Protein AF-A0A2S7Q0Q2-F1 (afdb_monomer)

pLDDT: mean 72.2, std 28.02, range [27.81, 98.62]

Structure (mmCIF, N/CA/C/O backbone):
data_AF-A0A2S7Q0Q2-F1
#
_entry.id   AF-A0A2S7Q0Q2-F1
#
loop_
_atom_site.group_PDB
_atom_site.id
_atom_site.type_symbol
_atom_site.label_atom_id
_atom_site.label_alt_id
_atom_site.label_comp_id
_atom_site.label_asym_id
_atom_site.label_entity_id
_atom_site.label_seq_id
_atom_site.pdbx_PDB_ins_code
_atom_site.Cartn_x
_atom_site.Cartn_y
_atom_site.Cartn_z
_atom_site.occupancy
_atom_site.B_iso_or_equiv
_atom_site.auth_seq_id
_atom_site.auth_comp_id
_atom_site.auth_asym_id
_atom_site.auth_atom_id
_atom_site.pdbx_PDB_model_num
ATOM 1 N N . MET A 1 1 ? -13.981 -25.705 76.007 1.00 39.03 1 MET A N 1
ATOM 2 C CA . MET A 1 1 ? -14.526 -24.338 75.833 1.00 39.03 1 MET A CA 1
ATOM 3 C C . MET A 1 1 ? -15.311 -24.301 74.529 1.00 39.03 1 MET A C 1
ATOM 5 O O . MET A 1 1 ? -14.750 -24.707 73.522 1.00 39.03 1 MET A O 1
ATOM 9 N N . LEU A 1 2 ? -16.581 -23.876 74.527 1.00 42.19 2 LEU A N 1
ATOM 10 C CA . LEU A 1 2 ? -17.343 -23.678 73.283 1.00 42.19 2 LEU A CA 1
ATOM 11 C C . LEU A 1 2 ? -17.260 -22.214 72.844 1.00 42.19 2 LEU A C 1
ATOM 13 O O . LEU A 1 2 ? -17.822 -21.351 73.514 1.00 42.19 2 LEU A O 1
ATOM 17 N N . ILE A 1 3 ? -16.660 -21.945 71.684 1.00 49.88 3 ILE A N 1
ATOM 18 C CA . ILE A 1 3 ? -16.834 -20.663 70.990 1.00 49.88 3 ILE A CA 1
ATOM 19 C C . ILE A 1 3 ? -18.001 -20.827 70.011 1.00 49.88 3 ILE A C 1
ATOM 21 O O . ILE A 1 3 ? -17.829 -21.188 68.849 1.00 49.88 3 ILE A O 1
ATOM 25 N N . LYS A 1 4 ? -19.222 -20.600 70.507 1.00 48.75 4 LYS A N 1
ATOM 26 C CA . LYS A 1 4 ? -20.417 -20.490 69.660 1.00 48.75 4 LYS A CA 1
ATOM 27 C C . LYS A 1 4 ? -20.365 -19.164 68.897 1.00 48.75 4 LYS A C 1
ATOM 29 O O . LYS A 1 4 ? -20.798 -18.139 69.419 1.00 48.75 4 LYS A O 1
ATOM 34 N N . ASN A 1 5 ? -19.894 -19.183 67.650 1.00 50.41 5 ASN A N 1
ATOM 35 C CA . ASN A 1 5 ? -20.046 -18.052 66.725 1.00 50.41 5 ASN A CA 1
ATOM 36 C C . ASN A 1 5 ? -21.485 -17.969 66.181 1.00 50.41 5 ASN A C 1
ATOM 38 O O . ASN A 1 5 ? -21.742 -18.087 64.986 1.00 50.41 5 ASN A O 1
ATOM 42 N N . THR A 1 6 ? -22.445 -17.735 67.076 1.00 60.66 6 THR A N 1
ATOM 43 C CA . THR A 1 6 ? -23.833 -17.435 66.713 1.00 60.66 6 THR A CA 1
ATOM 44 C C . THR A 1 6 ? -23.934 -15.961 66.317 1.00 60.66 6 THR A C 1
ATOM 46 O O . THR A 1 6 ? -24.174 -15.106 67.169 1.00 60.66 6 THR A O 1
ATOM 49 N N . ARG A 1 7 ? -23.718 -15.627 65.037 1.00 55.84 7 ARG A N 1
ATOM 50 C CA . ARG A 1 7 ? -23.899 -14.253 64.530 1.00 55.84 7 ARG A CA 1
ATOM 51 C C . ARG A 1 7 ? -24.646 -14.215 63.196 1.00 55.84 7 ARG A C 1
ATOM 53 O O . ARG A 1 7 ? -24.061 -14.386 62.139 1.00 55.84 7 ARG A O 1
ATOM 60 N N . ASN A 1 8 ? -25.933 -13.884 63.298 1.00 56.09 8 ASN A N 1
ATOM 61 C CA . ASN A 1 8 ? -26.739 -13.187 62.293 1.00 56.09 8 ASN A CA 1
ATOM 62 C C . ASN A 1 8 ? -26.736 -13.751 60.862 1.00 56.09 8 ASN A C 1
ATOM 64 O O . ASN A 1 8 ? -26.211 -13.126 59.942 1.00 56.09 8 ASN A O 1
ATOM 68 N N . ASN A 1 9 ? -27.499 -14.828 60.653 1.00 59.06 9 ASN A N 1
ATOM 69 C CA . ASN A 1 9 ? -28.080 -15.129 59.342 1.00 59.06 9 ASN A CA 1
ATOM 70 C C . ASN A 1 9 ? -29.167 -14.081 59.008 1.00 59.06 9 ASN A C 1
ATOM 72 O O . ASN A 1 9 ? -30.363 -14.332 59.153 1.00 59.06 9 ASN A O 1
ATOM 76 N N . LYS A 1 10 ? -28.749 -12.859 58.649 1.00 63.03 10 LYS A N 1
ATOM 77 C CA . LYS A 1 10 ? -29.650 -11.859 58.068 1.00 63.03 10 LYS A CA 1
ATOM 78 C C . LYS A 1 10 ? -29.992 -12.331 56.662 1.00 63.03 10 LYS A C 1
ATOM 80 O O . LYS A 1 10 ? -29.113 -12.376 55.807 1.00 63.03 10 LYS A O 1
ATOM 85 N N . GLN A 1 11 ? -31.260 -12.650 56.433 1.00 65.19 11 GLN A N 1
ATOM 86 C CA . GLN A 1 11 ? -31.772 -13.033 55.123 1.00 65.19 11 GLN A CA 1
ATOM 87 C C . GLN A 1 11 ? -31.701 -11.818 54.182 1.00 65.19 11 GLN A C 1
ATOM 89 O O . GLN A 1 11 ? -32.609 -10.988 54.143 1.00 65.19 11 GLN A O 1
ATOM 94 N N . VAL A 1 12 ? -30.577 -11.671 53.475 1.00 69.94 12 VAL A N 1
ATOM 95 C CA . VAL A 1 12 ? -30.391 -10.623 52.469 1.00 69.94 12 VAL A CA 1
ATOM 96 C C . VAL A 1 12 ? -31.358 -10.915 51.328 1.00 69.94 12 VAL A C 1
ATOM 98 O O . VAL A 1 12 ? -31.182 -11.886 50.596 1.00 69.94 12 VAL A O 1
ATOM 101 N N . LYS A 1 13 ? -32.394 -10.083 51.182 1.00 76.56 13 LYS A N 1
ATOM 102 C CA . LYS A 1 13 ? -33.206 -10.068 49.964 1.00 76.56 13 LYS A CA 1
ATOM 103 C C . LYS A 1 13 ? -32.343 -9.527 48.831 1.00 76.56 13 LYS A C 1
ATOM 105 O O . LYS A 1 13 ? -32.164 -8.318 48.715 1.00 76.56 13 LYS A O 1
ATOM 110 N N . ILE A 1 14 ? -31.806 -10.437 48.029 1.00 76.62 14 ILE A N 1
ATOM 111 C CA . ILE A 1 14 ? -31.278 -10.118 46.708 1.00 76.62 14 ILE A CA 1
ATOM 112 C C . ILE A 1 14 ? -32.500 -9.788 45.846 1.00 76.62 14 ILE A C 1
ATOM 114 O O . ILE A 1 14 ? -33.411 -10.606 45.727 1.00 76.62 14 ILE A O 1
ATOM 118 N N . MET A 1 15 ? -32.547 -8.560 45.340 1.00 84.06 15 MET A N 1
ATOM 119 C CA . MET A 1 15 ? -33.549 -8.086 44.391 1.00 84.06 15 MET A CA 1
ATOM 120 C C . MET A 1 15 ? -32.812 -7.793 43.090 1.00 84.06 15 MET A C 1
ATOM 122 O O . MET A 1 15 ? -31.791 -7.103 43.126 1.00 84.06 15 MET A O 1
ATOM 126 N N . ASP A 1 16 ? -33.315 -8.305 41.973 1.00 87.94 16 ASP A N 1
ATOM 127 C CA . ASP A 1 16 ? -32.765 -7.973 40.661 1.00 87.94 16 ASP A CA 1
ATOM 128 C C . ASP A 1 16 ? -33.078 -6.502 40.325 1.00 87.94 16 ASP A C 1
ATOM 130 O O . ASP A 1 16 ? -34.173 -6.030 40.652 1.00 87.94 16 ASP A O 1
ATOM 134 N N . PRO A 1 17 ? -32.144 -5.755 39.710 1.00 91.06 17 PRO A N 1
ATOM 135 C CA . PRO A 1 17 ? -32.390 -4.377 39.304 1.00 91.06 17 PRO A CA 1
ATOM 136 C C . PRO A 1 17 ? -33.347 -4.299 38.105 1.00 91.06 17 PRO A C 1
ATOM 138 O O . PRO A 1 17 ? -33.352 -5.169 37.231 1.00 91.06 17 PRO A O 1
ATOM 141 N N . ASP A 1 18 ? -34.119 -3.215 38.036 1.00 93.50 18 ASP A N 1
ATOM 142 C CA . ASP A 1 18 ? -34.817 -2.818 36.812 1.00 93.50 18 ASP A CA 1
ATOM 143 C C . ASP A 1 18 ? -33.805 -2.301 35.774 1.00 93.50 18 ASP A C 1
ATOM 145 O O . ASP A 1 18 ? -32.739 -1.791 36.129 1.00 93.50 18 ASP A O 1
ATOM 149 N N . CYS A 1 19 ? -34.147 -2.384 34.488 1.00 93.81 19 CYS A N 1
ATOM 150 C CA . CYS A 1 19 ? -33.248 -1.986 33.411 1.00 93.81 19 CYS A CA 1
ATOM 151 C C . CYS A 1 19 ? -32.857 -0.499 33.495 1.00 93.81 19 CYS A C 1
ATOM 153 O O . CYS A 1 19 ? -33.712 0.389 33.483 1.00 93.81 19 CYS A O 1
ATOM 155 N N . ALA A 1 20 ? -31.556 -0.214 33.462 1.00 93.69 20 ALA A N 1
ATOM 156 C CA . ALA A 1 20 ? -30.976 1.123 33.581 1.00 93.69 20 ALA A CA 1
ATOM 157 C C . ALA A 1 20 ? -31.331 2.086 32.427 1.00 93.69 20 ALA A C 1
ATOM 159 O O . ALA A 1 20 ? -31.064 3.282 32.530 1.00 93.69 20 ALA A O 1
ATOM 160 N N . ILE A 1 21 ? -31.914 1.585 31.329 1.00 94.00 21 ILE A N 1
ATOM 161 C CA . ILE A 1 21 ? -32.263 2.377 30.135 1.00 94.00 21 ILE A CA 1
ATOM 162 C C . ILE A 1 21 ? -33.778 2.573 29.984 1.00 94.00 21 ILE A C 1
ATOM 164 O O . ILE A 1 21 ? -34.212 3.662 29.616 1.00 94.00 21 ILE A O 1
ATOM 168 N N . CYS A 1 22 ? -34.590 1.543 30.245 1.00 95.56 22 CYS A N 1
ATOM 169 C CA . CYS A 1 22 ? -36.046 1.586 30.032 1.00 95.56 22 CYS A CA 1
ATOM 170 C C . CYS A 1 22 ? -36.885 1.333 31.297 1.00 95.56 22 CYS A C 1
ATOM 172 O O . CYS A 1 22 ? -38.114 1.347 31.219 1.00 95.56 22 CYS A O 1
ATOM 174 N N . SER A 1 23 ? -36.236 1.088 32.442 1.00 93.94 23 SER A N 1
ATOM 175 C CA . SER A 1 23 ? -36.852 0.860 33.759 1.00 93.94 23 SER A CA 1
ATOM 176 C C . SER A 1 23 ? -37.892 -0.268 33.803 1.00 93.94 23 SER A C 1
ATOM 178 O O . SER A 1 23 ? -38.757 -0.290 34.673 1.00 93.94 23 SER A O 1
ATOM 180 N N . GLN A 1 24 ? -37.809 -1.217 32.867 1.00 93.12 24 GLN A N 1
ATOM 181 C CA . GLN A 1 24 ? -38.573 -2.462 32.913 1.00 93.12 24 GLN A CA 1
ATOM 182 C C . GLN A 1 24 ? -37.924 -3.439 33.904 1.00 93.12 24 GLN A C 1
ATOM 184 O O . GLN A 1 24 ? -36.693 -3.495 33.964 1.00 93.12 24 GLN A O 1
ATOM 189 N N . PRO A 1 25 ? -38.707 -4.241 34.645 1.00 92.44 25 PRO A N 1
ATOM 190 C CA . PRO A 1 25 ? -38.160 -5.197 35.601 1.00 92.44 25 PRO A CA 1
ATOM 191 C C . PRO A 1 25 ? -37.361 -6.301 34.909 1.00 92.44 25 PRO A C 1
ATOM 193 O O . PRO A 1 25 ? -37.652 -6.665 33.769 1.00 92.44 25 PRO A O 1
ATOM 196 N N . ALA A 1 26 ? -36.405 -6.908 35.619 1.00 87.69 26 ALA A N 1
ATOM 197 C CA . ALA A 1 26 ? -35.568 -7.998 35.097 1.00 87.69 26 ALA A CA 1
ATOM 198 C C . ALA A 1 26 ? -36.377 -9.164 34.478 1.00 87.69 26 ALA A C 1
ATOM 200 O O . ALA A 1 26 ? -35.940 -9.809 33.522 1.00 87.69 26 ALA A O 1
ATOM 201 N N . THR A 1 27 ? -37.600 -9.401 34.964 1.00 88.19 27 THR A N 1
ATOM 202 C CA . THR A 1 27 ? -38.542 -10.395 34.420 1.00 88.19 27 THR A CA 1
ATOM 203 C C . THR A 1 27 ? -38.992 -10.113 32.983 1.00 88.19 27 THR A C 1
ATOM 205 O O . THR A 1 27 ? -39.357 -11.055 32.281 1.00 88.19 27 THR A O 1
ATOM 208 N N . ALA A 1 28 ? -38.938 -8.858 32.525 1.00 89.50 28 ALA A N 1
ATOM 209 C CA . ALA A 1 28 ? -39.293 -8.449 31.166 1.00 89.50 28 ALA A CA 1
ATOM 210 C C . ALA A 1 28 ? -38.218 -8.795 30.118 1.00 89.50 28 ALA A C 1
ATOM 212 O O . ALA A 1 28 ? -38.522 -8.791 28.928 1.00 89.50 28 ALA A O 1
ATOM 213 N N . LYS A 1 29 ? -36.981 -9.112 30.544 1.00 87.44 29 LYS A N 1
ATOM 214 C CA . LYS A 1 29 ? -35.871 -9.579 29.686 1.00 87.44 29 LYS A CA 1
ATOM 215 C C . LYS A 1 29 ? -35.610 -8.710 28.441 1.00 87.44 29 LYS A C 1
ATOM 217 O O . LYS A 1 29 ? -35.365 -9.227 27.354 1.00 87.44 29 LYS A O 1
ATOM 222 N N . CYS A 1 30 ? -35.669 -7.388 28.587 1.00 93.62 30 CYS A N 1
ATOM 223 C CA . CYS A 1 30 ? -35.368 -6.459 27.499 1.00 93.62 30 CYS A CA 1
ATOM 224 C C . CYS A 1 30 ? -33.864 -6.406 27.171 1.00 93.62 30 CYS A C 1
ATOM 226 O O . CYS A 1 30 ? -33.017 -6.489 28.057 1.00 93.62 30 CYS A O 1
ATOM 228 N N . GLU A 1 31 ? -33.524 -6.163 25.906 1.00 94.38 31 GLU A N 1
ATOM 229 C CA . GLU A 1 31 ? -32.135 -6.179 25.413 1.00 94.38 31 GLU A CA 1
ATOM 230 C C . GLU A 1 31 ? -31.415 -4.817 25.489 1.00 94.38 31 GLU A C 1
ATOM 232 O O . GLU A 1 31 ? -30.313 -4.661 24.962 1.00 94.38 31 GLU A O 1
ATOM 237 N N . CYS A 1 32 ? -32.030 -3.795 26.096 1.00 95.56 32 CYS A N 1
ATOM 238 C CA . CYS A 1 32 ? -31.557 -2.409 26.013 1.00 95.56 32 CYS A CA 1
ATOM 239 C C . CYS A 1 32 ? -30.101 -2.238 26.482 1.00 95.56 32 CYS A C 1
ATOM 241 O O . CYS A 1 32 ? -29.316 -1.588 25.795 1.00 95.56 32 CYS A O 1
ATOM 243 N N . GLU A 1 33 ? -29.722 -2.843 27.610 1.00 94.69 33 GLU A N 1
ATOM 244 C CA . GLU A 1 33 ? -28.362 -2.752 28.165 1.00 94.69 33 GLU A CA 1
ATOM 245 C C . GLU A 1 33 ? -27.320 -3.483 27.317 1.00 94.69 33 GLU A C 1
ATOM 247 O O . GLU A 1 33 ? -26.251 -2.933 27.058 1.00 94.69 33 GLU A O 1
ATOM 252 N N . ALA A 1 34 ? -27.641 -4.682 26.821 1.00 92.94 34 ALA A N 1
ATOM 253 C CA . ALA A 1 34 ? -26.754 -5.451 25.949 1.00 92.94 34 ALA A CA 1
ATOM 254 C C . ALA A 1 34 ? -26.502 -4.723 24.616 1.00 92.94 34 ALA A C 1
ATOM 256 O O . ALA A 1 34 ? -25.367 -4.646 24.137 1.00 92.94 34 ALA A O 1
ATOM 257 N N . ASN A 1 35 ? -27.544 -4.107 24.052 1.00 96.50 35 ASN A N 1
ATOM 258 C CA . ASN A 1 35 ? -27.432 -3.276 22.857 1.00 96.50 35 ASN A CA 1
ATOM 259 C C . ASN A 1 35 ? -26.647 -1.981 23.138 1.00 96.50 35 ASN A C 1
ATOM 261 O O . ASN A 1 35 ? -25.779 -1.604 22.349 1.00 96.50 35 ASN A O 1
ATOM 265 N N . GLY A 1 36 ? -26.873 -1.340 24.291 1.00 95.81 36 GLY A N 1
ATOM 266 C CA . GLY A 1 36 ? -26.107 -0.175 24.744 1.00 95.81 36 GLY A CA 1
ATOM 267 C C . GLY A 1 36 ? -24.611 -0.467 24.901 1.00 95.81 36 GLY A C 1
ATOM 268 O O . GLY A 1 36 ? -23.783 0.281 24.379 1.00 95.81 36 GLY A O 1
ATOM 269 N N . LEU A 1 37 ? -24.259 -1.591 25.535 1.00 95.19 37 LEU A N 1
ATOM 270 C CA . LEU A 1 37 ? -22.879 -2.067 25.656 1.00 95.19 37 LEU A CA 1
ATOM 271 C C . LEU A 1 37 ? -22.258 -2.343 24.279 1.00 95.19 37 LEU A C 1
ATOM 273 O O . LEU A 1 37 ? -21.153 -1.881 24.004 1.00 95.19 37 LEU A O 1
ATOM 277 N N . THR A 1 38 ? -22.984 -3.022 23.388 1.00 96.62 38 THR A N 1
ATOM 278 C CA . THR A 1 38 ? -22.530 -3.312 22.015 1.00 96.62 38 THR A CA 1
ATOM 279 C C . THR A 1 38 ? -22.183 -2.033 21.241 1.00 96.62 38 THR A C 1
ATOM 281 O O . THR A 1 38 ? -21.152 -1.963 20.569 1.00 96.62 38 THR A O 1
ATOM 284 N N . VAL A 1 39 ? -23.009 -0.988 21.362 1.00 97.19 39 VAL A N 1
ATOM 285 C CA . VAL A 1 39 ? -22.740 0.327 20.755 1.00 97.19 39 VAL A CA 1
ATOM 286 C C . VAL A 1 39 ? -21.541 1.013 21.420 1.00 97.19 39 VAL A C 1
ATOM 288 O O . VAL A 1 39 ? -20.692 1.563 20.717 1.00 97.19 39 VAL A O 1
ATOM 291 N N . ALA A 1 40 ? -21.430 0.958 22.750 1.00 96.38 40 ALA A N 1
ATOM 292 C CA . ALA A 1 40 ? -20.317 1.552 23.489 1.00 96.38 40 ALA A CA 1
ATOM 293 C C . ALA A 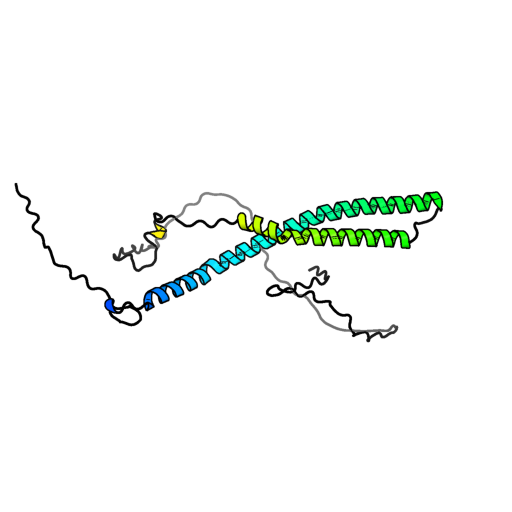1 40 ? -18.960 0.916 23.128 1.00 96.38 40 ALA A C 1
ATOM 295 O O . ALA A 1 40 ? -17.986 1.646 22.934 1.00 96.38 40 ALA A O 1
ATOM 296 N N . VAL A 1 41 ? -18.909 -0.413 22.962 1.00 96.62 41 VAL A N 1
ATOM 297 C CA . VAL A 1 41 ? -17.716 -1.148 22.501 1.00 96.62 41 VAL A CA 1
ATOM 298 C C . VAL A 1 41 ? -17.290 -0.667 21.114 1.00 96.62 41 VAL A C 1
ATOM 300 O O . VAL A 1 41 ? -16.155 -0.226 20.960 1.00 96.62 41 VAL A O 1
ATOM 303 N N . ARG A 1 42 ? -18.206 -0.628 20.134 1.00 96.62 42 ARG A N 1
ATOM 304 C CA . ARG A 1 42 ? -17.908 -0.126 18.775 1.00 96.62 42 ARG A CA 1
ATOM 305 C C . ARG A 1 42 ? -17.403 1.322 18.776 1.00 96.62 42 ARG A C 1
ATOM 307 O O . ARG A 1 42 ? -16.497 1.669 18.024 1.00 96.62 42 ARG A O 1
ATOM 314 N N . GLN A 1 43 ? -17.953 2.184 19.634 1.00 96.75 43 GLN A N 1
ATOM 315 C CA . GLN A 1 43 ? -17.471 3.565 19.780 1.00 96.75 43 GLN A CA 1
ATOM 316 C C . GLN A 1 43 ? -16.084 3.650 20.438 1.00 96.75 43 GLN A C 1
ATOM 318 O O . GLN A 1 43 ? -15.307 4.552 20.118 1.00 96.75 43 GLN A O 1
ATOM 323 N N . ALA A 1 44 ? -15.766 2.763 21.384 1.00 95.50 44 ALA A N 1
ATOM 324 C CA . ALA A 1 44 ? -14.440 2.682 21.992 1.00 95.50 44 ALA A CA 1
ATOM 325 C C . ALA A 1 44 ? -13.399 2.173 20.982 1.00 95.50 44 ALA A C 1
ATOM 327 O O . ALA A 1 44 ? -12.382 2.837 20.785 1.00 95.50 44 ALA A O 1
ATOM 328 N N . GLU A 1 45 ? -13.709 1.083 20.278 1.00 95.25 45 GLU A N 1
ATOM 329 C CA . GLU A 1 45 ? -12.913 0.526 19.180 1.00 95.25 45 GLU A CA 1
ATOM 330 C C . GLU A 1 45 ? -12.607 1.596 18.125 1.00 95.25 45 GLU A C 1
ATOM 332 O O . GLU A 1 45 ? -11.441 1.895 17.875 1.00 95.25 45 GLU A O 1
ATOM 337 N N . GLN A 1 46 ? -13.631 2.273 17.589 1.00 95.38 46 GLN A N 1
ATOM 338 C CA . GLN A 1 46 ? -13.448 3.314 16.575 1.00 95.38 46 GLN A CA 1
ATOM 339 C C . GLN A 1 46 ? -12.526 4.451 17.050 1.00 95.38 46 GLN A C 1
ATOM 341 O O . GLN A 1 46 ? -11.744 4.973 16.256 1.00 95.38 46 GLN A O 1
ATOM 346 N N . ARG A 1 47 ? -12.588 4.847 18.330 1.00 93.56 47 ARG A N 1
ATOM 347 C CA . ARG A 1 47 ? -11.731 5.917 18.876 1.00 93.56 47 ARG A CA 1
ATOM 348 C C . ARG A 1 47 ? -10.288 5.478 19.114 1.00 93.56 47 ARG A C 1
ATOM 350 O O . ARG A 1 47 ? -9.399 6.310 18.974 1.00 93.56 47 ARG A O 1
ATOM 357 N N . MET A 1 48 ? -10.058 4.222 19.496 1.00 92.62 48 MET A N 1
ATOM 358 C CA . MET A 1 48 ? -8.736 3.746 19.923 1.00 92.62 48 MET A CA 1
ATOM 359 C C . MET A 1 48 ? -7.984 3.006 18.811 1.00 92.62 48 MET A C 1
ATOM 361 O O . MET A 1 48 ? -6.800 3.255 18.604 1.00 92.62 48 MET A O 1
ATOM 365 N N . MET A 1 49 ? -8.670 2.162 18.040 1.00 94.25 49 MET A N 1
ATOM 366 C CA . MET A 1 49 ? -8.054 1.311 17.017 1.00 94.25 49 MET A CA 1
ATOM 367 C C . MET A 1 49 ? -7.850 2.013 15.670 1.00 94.25 49 MET A 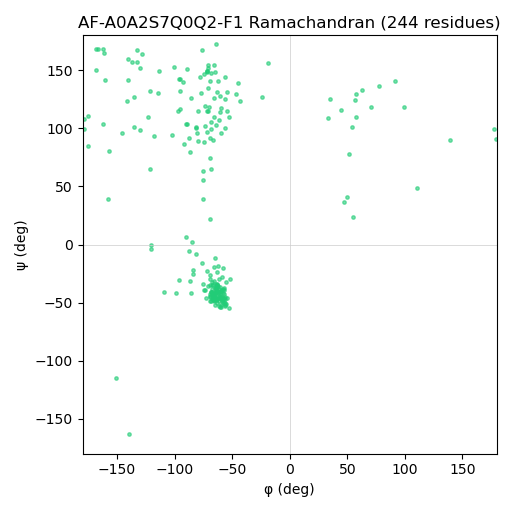C 1
ATOM 369 O O . MET A 1 49 ? -6.942 1.648 14.928 1.00 94.25 49 MET A O 1
ATOM 373 N N . THR A 1 50 ? -8.641 3.041 15.331 1.00 94.50 50 THR A N 1
ATOM 374 C CA . THR A 1 50 ? -8.538 3.709 14.013 1.00 94.50 50 THR A CA 1
ATOM 375 C C . THR A 1 50 ? -7.157 4.314 13.758 1.00 94.50 50 THR A C 1
ATOM 377 O O . THR A 1 50 ? -6.647 4.189 12.647 1.00 94.50 50 THR A O 1
ATOM 380 N N . GLY A 1 51 ? -6.545 4.947 14.768 1.00 94.38 51 GLY A N 1
ATOM 381 C CA . GLY A 1 51 ? -5.185 5.488 14.656 1.00 94.38 51 GLY A CA 1
ATOM 382 C C . GLY A 1 51 ? -4.176 4.381 14.358 1.00 94.38 51 GLY A C 1
ATOM 383 O O . GLY A 1 51 ? -3.531 4.402 13.314 1.00 94.38 51 GLY A O 1
ATOM 384 N N . LEU A 1 52 ? -4.174 3.344 15.199 1.00 94.56 52 LEU A N 1
ATOM 385 C CA . LEU A 1 52 ? -3.311 2.172 15.066 1.00 94.56 52 LEU A CA 1
ATOM 386 C C . LEU A 1 52 ? -3.434 1.499 13.687 1.00 94.56 52 LEU A C 1
ATOM 388 O O . LEU A 1 52 ? -2.426 1.222 13.042 1.00 94.56 52 LEU A O 1
ATOM 392 N N . TYR A 1 53 ? -4.653 1.291 13.177 1.00 95.75 53 TYR A N 1
ATOM 393 C CA . TYR A 1 53 ? -4.854 0.727 11.838 1.00 95.75 53 TYR A CA 1
ATOM 394 C C . TYR A 1 53 ? -4.353 1.638 10.710 1.00 95.75 53 TYR A C 1
ATOM 396 O O . TYR A 1 53 ? -3.936 1.137 9.666 1.00 95.75 53 TYR A O 1
ATOM 404 N N . ASN A 1 54 ? -4.389 2.961 10.878 1.00 96.81 54 ASN A N 1
ATOM 405 C CA . ASN A 1 54 ? -3.844 3.892 9.890 1.00 96.81 54 ASN A CA 1
ATOM 406 C C . ASN A 1 54 ? -2.311 3.896 9.903 1.00 96.81 54 ASN A C 1
ATOM 408 O O . ASN A 1 54 ? -1.706 3.898 8.829 1.00 96.81 54 ASN A O 1
ATOM 412 N N . ASP A 1 55 ? -1.697 3.818 11.082 1.00 96.88 55 ASP A N 1
ATOM 413 C CA . ASP A 1 55 ? -0.246 3.703 11.235 1.00 96.88 55 ASP A CA 1
ATOM 414 C C . ASP A 1 55 ? 0.256 2.387 10.620 1.00 96.88 55 ASP A C 1
ATOM 416 O O . ASP A 1 55 ? 1.158 2.406 9.781 1.00 96.88 55 ASP A O 1
ATOM 420 N N . ILE A 1 56 ? -0.412 1.263 10.918 1.00 97.69 56 ILE A N 1
ATOM 421 C CA . ILE A 1 56 ? -0.137 -0.050 10.312 1.00 97.69 56 ILE A CA 1
ATOM 422 C C . ILE A 1 56 ? -0.244 0.014 8.780 1.00 97.69 56 ILE A C 1
ATOM 424 O O . ILE A 1 56 ? 0.694 -0.375 8.085 1.00 97.69 56 ILE A O 1
ATOM 428 N N . ARG A 1 57 ? -1.350 0.533 8.222 1.00 98.06 57 ARG A N 1
ATOM 429 C CA . ARG A 1 57 ? -1.519 0.654 6.756 1.00 98.06 57 ARG A CA 1
ATOM 430 C C . ARG A 1 57 ? -0.434 1.518 6.119 1.00 98.06 57 ARG A C 1
ATOM 432 O O . ARG A 1 57 ? 0.037 1.193 5.032 1.00 98.06 57 ARG A O 1
ATOM 439 N N . THR A 1 58 ? -0.053 2.613 6.773 1.00 98.38 58 THR A N 1
ATOM 440 C CA . THR A 1 58 ? 0.982 3.533 6.281 1.00 98.38 58 THR A CA 1
ATOM 441 C C . THR A 1 58 ? 2.350 2.856 6.283 1.00 98.38 58 THR A C 1
ATOM 443 O O . THR A 1 58 ? 3.059 2.908 5.277 1.00 98.38 58 THR A O 1
ATOM 446 N N . TRP A 1 59 ? 2.683 2.154 7.369 1.00 98.44 59 TRP A N 1
ATOM 447 C CA . TRP A 1 59 ? 3.915 1.382 7.506 1.00 98.44 59 TRP A CA 1
ATOM 448 C C . TRP A 1 59 ? 4.005 0.264 6.458 1.00 98.44 59 TRP A C 1
ATOM 450 O O . TRP A 1 59 ? 4.974 0.230 5.698 1.00 98.44 59 TRP A O 1
ATOM 460 N N . VAL A 1 60 ? 2.974 -0.586 6.344 1.00 98.62 60 VAL A N 1
ATOM 461 C CA . VAL A 1 60 ? 2.925 -1.688 5.364 1.00 98.62 60 VAL A CA 1
ATOM 462 C C . VAL A 1 60 ? 3.041 -1.157 3.934 1.00 98.62 60 VAL A C 1
ATOM 464 O O . VAL A 1 60 ? 3.831 -1.678 3.148 1.00 98.62 60 VAL A O 1
ATOM 467 N N . ARG A 1 61 ? 2.305 -0.088 3.593 1.00 98.38 61 ARG A N 1
ATOM 468 C CA . ARG A 1 61 ? 2.355 0.527 2.258 1.00 98.38 61 ARG A CA 1
ATOM 469 C C . ARG A 1 61 ? 3.759 1.013 1.900 1.00 98.38 61 ARG A C 1
ATOM 471 O O . ARG A 1 61 ? 4.190 0.773 0.776 1.00 98.38 61 ARG A O 1
ATOM 478 N N . GLY A 1 62 ? 4.448 1.689 2.823 1.00 98.50 62 GLY A N 1
ATOM 479 C CA . GLY A 1 62 ? 5.813 2.174 2.601 1.00 98.50 62 GLY A CA 1
ATOM 480 C C . GLY A 1 62 ? 6.778 1.026 2.299 1.00 98.50 62 GLY A C 1
ATOM 481 O O . GLY A 1 62 ? 7.392 0.997 1.237 1.00 98.50 62 GLY A O 1
ATOM 482 N N . HIS A 1 63 ? 6.814 0.017 3.172 1.00 98.62 63 HIS A N 1
ATOM 483 C CA . HIS A 1 63 ? 7.726 -1.122 3.024 1.00 98.62 63 HIS A CA 1
ATOM 484 C C . HIS A 1 63 ? 7.427 -1.966 1.773 1.00 98.62 63 HIS A C 1
ATOM 486 O O . HIS A 1 63 ? 8.353 -2.398 1.085 1.00 98.62 63 HIS A O 1
ATOM 492 N N . ALA A 1 64 ? 6.149 -2.152 1.424 1.00 98.56 64 ALA A N 1
ATOM 493 C CA . ALA A 1 64 ? 5.756 -2.820 0.185 1.00 98.56 64 ALA A CA 1
ATOM 494 C C . ALA A 1 64 ? 6.195 -2.034 -1.063 1.00 98.56 64 ALA A C 1
ATOM 496 O O . ALA A 1 64 ? 6.697 -2.627 -2.019 1.00 98.56 64 ALA A O 1
ATOM 497 N N . GLN A 1 65 ? 6.050 -0.704 -1.054 1.00 98.25 65 GLN A N 1
ATOM 498 C CA . GLN A 1 65 ? 6.498 0.159 -2.146 1.00 98.25 65 GLN A CA 1
ATOM 499 C C . GLN A 1 65 ? 8.026 0.106 -2.311 1.00 98.25 65 GLN A C 1
ATOM 501 O O . GLN A 1 65 ? 8.506 -0.115 -3.423 1.00 98.25 65 GLN A O 1
ATOM 506 N N . ASP A 1 66 ? 8.788 0.233 -1.223 1.00 98.44 66 ASP A N 1
ATOM 507 C CA . ASP A 1 66 ? 10.255 0.192 -1.253 1.00 98.44 66 ASP A CA 1
ATOM 508 C C . ASP A 1 66 ? 10.786 -1.178 -1.713 1.00 98.44 66 ASP A C 1
ATOM 510 O O . ASP A 1 66 ? 11.732 -1.258 -2.505 1.00 98.44 66 ASP A O 1
ATOM 514 N N . TYR A 1 67 ? 10.139 -2.272 -1.295 1.00 98.50 67 TYR A N 1
ATOM 515 C CA . TYR A 1 67 ? 10.462 -3.621 -1.765 1.00 98.50 67 TYR A CA 1
ATOM 516 C C . TYR A 1 67 ? 10.229 -3.787 -3.278 1.00 98.50 67 TYR A C 1
ATOM 518 O O . TYR A 1 67 ? 11.097 -4.292 -3.991 1.00 98.50 67 TYR A O 1
ATOM 526 N N . ILE A 1 68 ? 9.085 -3.331 -3.799 1.00 98.25 68 ILE A N 1
ATOM 527 C CA . ILE A 1 68 ? 8.776 -3.434 -5.233 1.00 98.25 68 ILE A CA 1
ATOM 528 C C . ILE A 1 68 ? 9.692 -2.535 -6.076 1.00 98.25 68 ILE A C 1
ATOM 530 O O . ILE A 1 68 ? 10.190 -2.978 -7.113 1.00 98.25 68 ILE A O 1
ATOM 534 N N . LEU A 1 69 ? 9.980 -1.310 -5.625 1.00 98.12 69 LEU A N 1
ATOM 535 C CA . LEU A 1 69 ? 10.887 -0.394 -6.325 1.00 9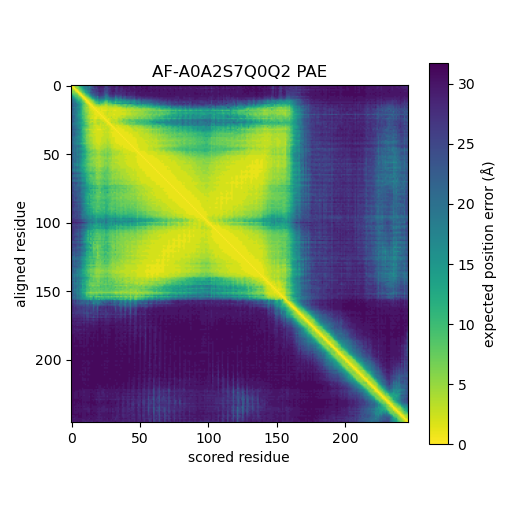8.12 69 LEU A CA 1
ATOM 536 C C . LEU A 1 69 ? 12.335 -0.899 -6.332 1.00 98.12 69 LEU A C 1
ATOM 538 O O . LEU A 1 69 ? 12.989 -0.854 -7.376 1.00 98.12 69 LEU A O 1
ATOM 542 N N . SER A 1 70 ? 12.834 -1.428 -5.211 1.00 98.25 70 SER A N 1
ATOM 543 C CA . SER A 1 70 ? 14.177 -2.020 -5.156 1.00 98.25 70 SER A CA 1
ATOM 544 C C . SER A 1 70 ? 14.283 -3.263 -6.048 1.00 98.25 70 SER A C 1
ATOM 546 O O . SER A 1 70 ? 15.223 -3.356 -6.839 1.00 98.25 70 SER A O 1
ATOM 548 N N . TYR A 1 71 ? 13.286 -4.154 -6.036 1.00 97.88 71 TYR A N 1
ATOM 549 C CA . TYR A 1 71 ? 13.227 -5.313 -6.937 1.00 97.88 71 TYR A CA 1
ATOM 550 C C . TYR A 1 71 ? 13.237 -4.905 -8.422 1.00 97.88 71 TYR A C 1
ATOM 552 O O . TYR A 1 71 ? 14.052 -5.401 -9.204 1.00 97.88 71 TYR A O 1
ATOM 560 N N . PHE A 1 72 ? 12.399 -3.938 -8.806 1.00 98.50 72 PHE A N 1
ATOM 561 C CA . PHE A 1 72 ? 12.347 -3.401 -10.169 1.00 98.50 72 PHE A CA 1
ATOM 562 C C . PHE A 1 72 ? 13.653 -2.699 -10.590 1.00 98.50 72 PHE A C 1
ATOM 564 O O . PHE A 1 72 ? 14.067 -2.788 -11.752 1.00 98.50 72 PHE A O 1
ATOM 571 N N . SER A 1 73 ? 14.356 -2.045 -9.658 1.00 98.19 73 SER A N 1
ATOM 572 C CA . SER A 1 73 ? 15.646 -1.404 -9.950 1.00 98.19 73 SER A CA 1
ATOM 573 C C . SER A 1 73 ? 16.719 -2.411 -10.393 1.00 98.19 73 SER A C 1
ATOM 575 O O . SER A 1 73 ? 17.489 -2.120 -11.309 1.00 98.19 73 SER A O 1
ATOM 577 N N . VAL A 1 74 ? 16.719 -3.630 -9.837 1.00 97.94 74 VAL A N 1
ATOM 578 C CA . VAL A 1 74 ? 17.635 -4.713 -10.239 1.00 97.94 74 VAL A CA 1
ATOM 579 C C . VAL A 1 74 ? 17.324 -5.197 -11.658 1.00 97.94 74 VAL A C 1
ATOM 581 O O . VAL A 1 74 ? 18.231 -5.299 -12.486 1.00 97.94 74 VAL A O 1
ATOM 584 N N . LEU A 1 75 ? 16.045 -5.437 -11.970 1.00 97.75 75 LEU A N 1
ATOM 585 C CA . LEU A 1 75 ? 15.608 -5.884 -13.301 1.00 97.75 75 LEU A CA 1
ATOM 586 C C . LEU A 1 75 ? 15.952 -4.857 -14.391 1.00 97.75 75 LEU A C 1
ATOM 588 O O . LEU A 1 75 ? 16.571 -5.189 -15.405 1.00 97.75 75 LEU A O 1
ATOM 592 N N . THR A 1 76 ? 15.623 -3.586 -14.147 1.00 97.75 76 THR A N 1
ATOM 593 C CA . THR A 1 76 ? 15.888 -2.503 -15.105 1.00 97.75 76 THR A CA 1
ATOM 594 C C . THR A 1 76 ? 17.369 -2.182 -15.262 1.00 97.75 76 THR A C 1
ATOM 596 O O . THR A 1 76 ? 17.775 -1.788 -16.355 1.00 97.75 76 THR A O 1
ATOM 599 N N . THR A 1 77 ? 18.190 -2.372 -14.225 1.00 98.19 77 THR A N 1
ATOM 600 C CA . THR A 1 77 ? 19.653 -2.250 -14.337 1.00 98.19 77 THR A CA 1
ATOM 601 C C . THR A 1 77 ? 20.197 -3.301 -15.302 1.00 98.19 77 THR A C 1
ATOM 603 O O . THR A 1 77 ? 20.836 -2.933 -16.287 1.00 98.19 77 THR A O 1
ATOM 606 N N . ARG A 1 78 ? 19.825 -4.579 -15.124 1.00 97.81 78 ARG A N 1
ATOM 607 C CA . ARG A 1 78 ? 20.238 -5.664 -16.031 1.00 97.81 78 ARG A CA 1
ATOM 608 C C . ARG A 1 78 ? 19.826 -5.394 -17.484 1.00 97.81 78 ARG A C 1
ATOM 610 O O . ARG A 1 78 ? 20.652 -5.509 -18.384 1.00 97.81 78 ARG A O 1
ATOM 617 N N . ARG A 1 79 ? 18.579 -4.964 -17.734 1.00 97.69 79 ARG A N 1
ATOM 618 C CA . ARG A 1 79 ? 18.134 -4.637 -19.106 1.00 97.69 79 ARG A CA 1
ATOM 619 C C . ARG A 1 79 ? 18.895 -3.465 -19.730 1.00 97.69 79 ARG A C 1
ATOM 621 O O . ARG A 1 79 ? 19.133 -3.474 -20.935 1.00 97.69 79 ARG A O 1
ATOM 628 N N . LYS A 1 80 ? 19.283 -2.457 -18.941 1.00 98.12 80 LYS A N 1
ATOM 629 C CA . LYS A 1 80 ? 20.099 -1.329 -19.427 1.00 98.12 80 LYS A CA 1
ATOM 630 C C . LYS A 1 80 ? 21.509 -1.778 -19.812 1.00 98.12 80 LYS A C 1
ATOM 632 O O . LYS A 1 80 ? 22.021 -1.310 -20.824 1.00 98.12 80 LYS A O 1
ATOM 637 N N . GLU A 1 81 ? 22.108 -2.702 -19.063 1.00 98.25 81 GLU A N 1
ATOM 638 C CA . GLU A 1 81 ? 23.403 -3.317 -19.398 1.00 98.25 81 GLU A CA 1
ATOM 639 C C . GLU A 1 81 ? 23.314 -4.173 -20.674 1.00 98.25 81 GLU A C 1
ATOM 641 O O . GLU A 1 81 ? 24.125 -4.014 -21.591 1.00 98.25 81 GLU A O 1
ATOM 646 N N . GLU A 1 82 ? 22.284 -5.023 -20.779 1.00 97.81 82 GLU A N 1
ATOM 647 C CA . GLU A 1 82 ? 21.985 -5.821 -21.978 1.00 97.81 82 GLU A CA 1
ATOM 648 C C . GLU A 1 82 ? 21.842 -4.917 -23.219 1.00 97.81 82 GLU A C 1
ATOM 650 O O . GLU A 1 82 ? 22.534 -5.124 -24.222 1.00 97.81 82 GLU A O 1
ATOM 655 N N . HIS A 1 83 ? 21.024 -3.864 -23.132 1.00 98.25 83 HIS A N 1
ATOM 656 C CA . HIS A 1 83 ? 20.823 -2.891 -24.208 1.00 98.25 83 HIS A CA 1
ATOM 657 C C . HIS A 1 83 ? 22.098 -2.096 -24.540 1.00 98.25 83 HIS A C 1
ATOM 659 O O . HIS A 1 83 ? 22.422 -1.935 -25.716 1.00 98.25 83 HIS A O 1
ATOM 665 N N . ALA A 1 84 ? 22.890 -1.664 -23.552 1.00 98.25 84 ALA A N 1
ATOM 666 C CA . ALA A 1 84 ? 24.174 -1.006 -23.812 1.00 98.25 84 ALA A CA 1
ATOM 667 C C . ALA A 1 84 ? 25.123 -1.911 -24.626 1.00 98.25 84 ALA A C 1
ATOM 669 O O . ALA A 1 84 ? 25.775 -1.449 -25.566 1.00 98.25 84 ALA A O 1
ATOM 670 N N . SER A 1 85 ? 25.138 -3.219 -24.339 1.00 98.19 85 SER A N 1
ATOM 671 C CA . SER A 1 85 ? 25.895 -4.199 -25.130 1.00 98.19 85 SER A CA 1
ATOM 672 C C . SER A 1 85 ? 25.335 -4.387 -26.553 1.00 98.19 85 SER A C 1
ATOM 674 O O . SER A 1 85 ? 26.100 -4.562 -27.505 1.00 98.19 85 SER A O 1
ATOM 676 N N . GLN A 1 86 ? 24.011 -4.296 -26.730 1.00 97.38 86 GLN A N 1
ATOM 677 C CA . GLN A 1 86 ? 23.338 -4.356 -28.032 1.00 97.38 86 GLN A CA 1
ATOM 678 C C . GLN A 1 86 ? 23.699 -3.137 -28.896 1.00 97.38 86 GLN A C 1
ATOM 680 O O . GLN A 1 86 ? 24.105 -3.303 -30.047 1.00 97.38 86 GLN A O 1
ATOM 685 N N . ILE A 1 87 ? 23.643 -1.927 -28.328 1.00 97.81 87 ILE A N 1
ATOM 686 C CA . ILE A 1 87 ? 24.043 -0.680 -28.998 1.00 97.81 87 ILE A CA 1
ATOM 687 C C . ILE A 1 87 ? 25.534 -0.697 -29.366 1.00 97.81 87 ILE A C 1
ATOM 689 O O . ILE A 1 87 ? 25.885 -0.294 -30.480 1.00 97.81 87 ILE A O 1
ATOM 693 N N . HIS A 1 88 ? 26.411 -1.228 -28.502 1.00 97.25 88 HIS A N 1
ATOM 694 C CA . HIS A 1 88 ? 27.827 -1.424 -28.839 1.00 97.25 88 HIS A CA 1
ATOM 695 C C . HIS A 1 88 ? 27.989 -2.307 -30.084 1.00 97.25 88 HIS A C 1
ATOM 697 O O . HIS A 1 88 ? 28.643 -1.900 -31.042 1.00 97.25 88 HIS A O 1
ATOM 703 N N . ARG A 1 89 ? 27.336 -3.478 -30.121 1.00 96.38 89 ARG A N 1
ATOM 704 C CA . ARG A 1 89 ? 27.386 -4.405 -31.271 1.00 96.38 89 ARG A CA 1
ATOM 705 C C . ARG A 1 89 ? 26.839 -3.786 -32.560 1.00 96.38 89 ARG A C 1
ATOM 707 O O . ARG A 1 89 ? 27.419 -3.987 -33.624 1.00 96.38 89 ARG A O 1
ATOM 714 N N . ILE A 1 90 ? 25.740 -3.031 -32.480 1.00 96.50 90 ILE A N 1
ATOM 715 C CA . ILE A 1 90 ? 25.164 -2.306 -33.627 1.00 96.50 90 ILE A CA 1
ATOM 716 C C . ILE A 1 90 ? 26.173 -1.277 -34.167 1.00 96.50 90 ILE A C 1
ATOM 718 O O . ILE A 1 90 ? 26.404 -1.212 -35.376 1.00 96.50 90 ILE A O 1
ATOM 722 N N . THR A 1 91 ? 26.820 -0.528 -33.271 1.00 96.62 91 THR A N 1
ATOM 723 C CA . THR A 1 91 ? 27.824 0.495 -33.608 1.00 96.62 91 THR A CA 1
ATOM 724 C C . THR A 1 91 ? 29.083 -0.118 -34.225 1.00 96.62 91 THR A C 1
ATOM 726 O O . THR A 1 91 ? 29.531 0.327 -35.280 1.00 96.62 91 THR A O 1
ATOM 729 N N . GLU A 1 92 ? 29.624 -1.172 -33.614 1.00 96.62 92 GLU A N 1
ATOM 730 C CA . GLU A 1 92 ? 30.805 -1.904 -34.084 1.00 96.62 92 GLU A CA 1
ATOM 731 C C . GLU A 1 92 ? 30.574 -2.527 -35.468 1.00 96.62 92 GLU A C 1
ATOM 733 O O . GLU A 1 92 ? 31.399 -2.374 -36.368 1.00 96.62 92 GLU A O 1
ATOM 738 N N . ARG A 1 93 ? 29.406 -3.147 -35.686 1.00 96.00 93 ARG A N 1
ATOM 739 C CA . ARG A 1 93 ? 29.004 -3.690 -36.992 1.00 96.00 93 ARG A CA 1
ATOM 740 C C . ARG A 1 93 ? 28.928 -2.600 -38.066 1.00 96.00 93 ARG A C 1
ATOM 742 O O . ARG A 1 93 ? 29.392 -2.822 -39.184 1.00 96.00 93 ARG A O 1
ATOM 749 N N . ALA A 1 94 ? 28.354 -1.439 -37.745 1.00 95.81 94 ALA A N 1
ATOM 750 C CA . ALA A 1 94 ? 28.253 -0.321 -38.682 1.00 95.81 94 ALA A CA 1
ATOM 751 C C . ALA A 1 94 ? 29.634 0.243 -39.063 1.00 95.81 94 ALA A C 1
ATOM 753 O O . ALA A 1 94 ? 29.900 0.489 -40.243 1.00 95.81 94 ALA A O 1
ATOM 754 N N . ALA A 1 95 ? 30.534 0.360 -38.082 1.00 96.44 95 ALA A N 1
ATOM 755 C CA . ALA A 1 95 ? 31.912 0.776 -38.304 1.00 96.44 95 ALA A CA 1
ATOM 756 C C . ALA A 1 95 ? 32.695 -0.244 -39.152 1.00 96.44 95 ALA A C 1
ATOM 758 O O . ALA A 1 95 ? 33.349 0.146 -40.113 1.00 96.44 95 ALA A O 1
ATOM 759 N N . TYR A 1 96 ? 32.596 -1.544 -38.852 1.00 96.31 96 TYR A N 1
ATOM 760 C CA . TYR A 1 96 ? 33.376 -2.579 -39.540 1.00 96.31 96 TYR A CA 1
ATOM 761 C C . TYR A 1 96 ? 32.964 -2.786 -41.006 1.00 96.31 96 TYR A C 1
ATOM 763 O O . TYR A 1 96 ? 33.821 -2.817 -41.884 1.00 96.31 96 TYR A O 1
ATOM 771 N N . TYR A 1 97 ? 31.662 -2.924 -41.287 1.00 95.69 97 TYR A N 1
ATOM 772 C CA . TYR A 1 97 ? 31.189 -3.271 -42.637 1.00 95.69 97 TYR A CA 1
ATOM 773 C C . TYR A 1 97 ? 30.992 -2.066 -43.560 1.00 95.69 97 TYR A C 1
ATOM 775 O O . TYR A 1 97 ? 31.149 -2.199 -44.772 1.00 95.69 97 TYR A O 1
ATOM 783 N N . TYR A 1 98 ? 30.632 -0.905 -43.007 1.00 93.94 98 TYR A N 1
ATOM 784 C CA . TYR A 1 98 ? 30.226 0.262 -43.797 1.00 93.94 98 TYR A CA 1
ATOM 785 C C . TYR A 1 98 ? 31.103 1.498 -43.554 1.00 93.94 98 TYR A C 1
ATOM 787 O O . TYR A 1 98 ? 30.891 2.518 -44.206 1.00 93.94 98 TYR A O 1
ATOM 795 N N . ASN A 1 99 ? 32.070 1.428 -42.625 1.00 95.19 99 ASN A N 1
ATOM 796 C CA . ASN A 1 99 ? 32.875 2.565 -42.157 1.00 95.19 99 ASN A CA 1
ATOM 797 C C . ASN A 1 99 ? 32.013 3.800 -41.817 1.00 95.19 99 ASN A C 1
ATOM 799 O O . ASN A 1 99 ? 32.375 4.946 -42.090 1.00 95.19 99 ASN A O 1
ATOM 803 N N . ALA A 1 100 ? 30.827 3.544 -41.261 1.00 92.44 100 ALA A N 1
ATOM 804 C CA . ALA A 1 100 ? 29.764 4.520 -41.082 1.00 92.44 100 ALA A CA 1
ATOM 805 C C . ALA A 1 100 ? 29.185 4.454 -39.665 1.00 92.44 100 ALA A C 1
ATOM 807 O O . ALA A 1 100 ? 29.419 3.515 -38.903 1.00 92.44 100 ALA A O 1
ATOM 808 N N . ARG A 1 101 ? 28.395 5.470 -39.310 1.00 92.06 101 ARG A N 1
ATOM 809 C CA . ARG A 1 101 ? 27.608 5.450 -38.072 1.00 92.06 101 ARG A CA 1
ATOM 810 C C . ARG A 1 101 ? 26.435 4.466 -38.208 1.00 92.06 101 ARG A C 1
ATOM 812 O O . ARG A 1 101 ? 25.922 4.306 -39.316 1.00 92.06 101 ARG A O 1
ATOM 819 N N . PRO A 1 102 ? 25.987 3.837 -37.107 1.00 94.00 102 PRO A N 1
ATOM 820 C CA . PRO A 1 102 ? 24.789 2.999 -37.112 1.00 94.00 102 PRO A CA 1
ATOM 821 C C . PRO A 1 102 ? 23.557 3.763 -37.612 1.00 94.00 102 PRO A C 1
ATOM 823 O O . PRO A 1 102 ? 23.405 4.961 -37.358 1.00 94.00 102 PRO A O 1
ATOM 826 N N . HIS A 1 103 ? 22.680 3.069 -38.340 1.00 93.44 103 HIS A N 1
ATOM 827 C CA . HIS A 1 103 ? 21.502 3.691 -38.936 1.00 93.44 103 HIS A CA 1
ATOM 828 C C . HIS A 1 103 ? 20.471 4.052 -37.846 1.00 93.44 103 HIS A C 1
ATOM 830 O O . HIS A 1 103 ? 20.182 3.202 -36.998 1.00 93.44 103 HIS A O 1
ATOM 836 N N . PRO A 1 104 ? 19.862 5.258 -37.860 1.00 94.94 104 PRO A N 1
ATOM 837 C CA . PRO A 1 104 ? 18.970 5.702 -36.784 1.00 94.94 104 PRO A CA 1
ATOM 838 C C . PRO A 1 104 ? 17.802 4.754 -36.482 1.00 94.94 104 PRO A C 1
ATOM 840 O O . PRO A 1 104 ? 17.418 4.623 -35.323 1.00 94.94 104 PRO A O 1
ATOM 843 N N . SER A 1 105 ? 17.275 4.048 -37.492 1.00 95.69 105 SER A N 1
ATOM 844 C CA . SER A 1 105 ? 16.173 3.095 -37.287 1.00 95.69 105 SER A CA 1
ATOM 845 C C . SER A 1 105 ? 16.569 1.844 -36.495 1.00 95.69 105 SER A C 1
ATOM 847 O O . SER A 1 105 ? 15.707 1.227 -35.874 1.00 95.69 105 SER A O 1
ATOM 849 N N . GLU A 1 106 ? 17.845 1.441 -36.523 1.00 94.44 106 GLU A N 1
ATOM 850 C CA . GLU A 1 106 ? 18.327 0.283 -35.758 1.00 94.44 106 GLU A CA 1
ATOM 851 C C . GLU A 1 106 ? 18.431 0.625 -34.270 1.00 94.44 106 GLU A C 1
ATOM 853 O O . GLU A 1 106 ? 18.033 -0.174 -33.425 1.00 94.44 106 GLU A O 1
ATOM 858 N N . ILE A 1 107 ? 18.884 1.846 -33.964 1.00 96.44 107 ILE A N 1
ATOM 859 C CA . ILE A 1 107 ? 18.915 2.385 -32.600 1.00 96.44 107 ILE A CA 1
ATOM 860 C C . ILE A 1 107 ? 17.484 2.530 -32.073 1.00 96.44 107 ILE A C 1
ATOM 862 O O . ILE A 1 107 ? 17.158 1.935 -31.052 1.00 96.44 107 ILE A O 1
ATOM 866 N N . SER A 1 108 ? 16.588 3.200 -32.811 1.00 97.38 108 SER A N 1
ATOM 867 C CA . SER A 1 108 ? 15.206 3.397 -32.345 1.00 97.38 108 SER A CA 1
ATOM 868 C C . SER A 1 108 ? 14.438 2.085 -32.145 1.00 97.38 108 SER A C 1
ATOM 870 O O . SER A 1 108 ? 13.549 2.013 -31.301 1.00 97.38 108 SER A O 1
ATOM 872 N N . HIS A 1 109 ? 14.769 1.034 -32.908 1.00 97.06 109 HIS A N 1
ATOM 873 C CA . HIS A 1 109 ? 14.213 -0.301 -32.687 1.00 97.06 109 HIS A CA 1
ATOM 874 C C . HIS A 1 109 ? 14.734 -0.925 -31.381 1.00 97.06 109 HIS A C 1
ATOM 876 O O . HIS A 1 109 ? 13.943 -1.466 -30.610 1.00 97.06 109 HIS A O 1
ATOM 882 N N . ALA A 1 110 ? 16.040 -0.829 -31.106 1.00 97.50 110 ALA A N 1
ATOM 883 C CA . ALA A 1 110 ? 16.633 -1.304 -29.853 1.00 97.50 110 ALA A CA 1
ATOM 884 C C . ALA A 1 110 ? 16.113 -0.526 -28.624 1.00 97.50 110 ALA A C 1
ATOM 886 O O . ALA A 1 110 ? 15.866 -1.127 -27.578 1.00 97.50 110 ALA A O 1
ATOM 887 N N . ASP A 1 111 ? 15.878 0.783 -28.757 1.00 98.00 111 ASP A N 1
ATOM 888 C CA . ASP A 1 111 ? 15.276 1.626 -27.713 1.00 98.00 111 ASP A CA 1
ATOM 889 C C . ASP A 1 111 ? 13.822 1.216 -27.423 1.00 98.00 111 ASP A C 1
ATOM 891 O O . ASP A 1 111 ? 13.418 1.073 -26.266 1.00 98.00 111 ASP A O 1
ATOM 895 N N . ALA A 1 112 ? 13.026 0.981 -28.474 1.00 98.38 112 ALA A N 1
ATOM 896 C CA . ALA A 1 112 ? 11.643 0.522 -28.347 1.00 98.38 112 ALA A CA 1
ATOM 897 C C . ALA A 1 112 ? 11.552 -0.879 -27.713 1.00 98.38 112 ALA A C 1
ATOM 899 O O . ALA A 1 112 ? 10.661 -1.143 -26.900 1.00 98.38 112 ALA A O 1
ATOM 900 N N . GLU A 1 113 ? 12.492 -1.768 -28.045 1.00 97.88 113 GLU A N 1
ATOM 901 C CA . GLU A 1 113 ? 12.610 -3.091 -27.436 1.00 97.88 113 GLU A CA 1
ATOM 902 C C . GLU A 1 113 ? 12.981 -3.014 -25.948 1.00 97.88 113 GLU A C 1
ATOM 904 O O . GLU A 1 113 ? 12.311 -3.656 -25.131 1.00 97.88 113 GLU A O 1
ATOM 909 N N . LEU A 1 114 ? 13.964 -2.179 -25.579 1.00 98.25 114 LEU A N 1
ATOM 910 C CA . LEU A 1 114 ? 14.303 -1.906 -24.179 1.00 98.25 114 LEU A CA 1
ATOM 911 C C . LEU A 1 114 ? 13.083 -1.380 -23.416 1.00 98.25 114 LEU A C 1
ATOM 913 O O . LEU A 1 114 ? 12.764 -1.907 -22.349 1.00 98.25 114 LEU A O 1
ATOM 917 N N . LYS A 1 115 ? 12.375 -0.379 -23.962 1.00 98.25 115 LYS A N 1
ATOM 918 C CA . LYS A 1 115 ? 11.197 0.200 -23.302 1.00 98.25 115 LYS A CA 1
ATOM 919 C C . LYS A 1 115 ? 10.127 -0.862 -23.044 1.00 98.25 115 LYS A C 1
ATOM 921 O O . LYS A 1 115 ? 9.670 -0.988 -21.913 1.00 98.25 115 LYS A O 1
ATOM 926 N N . ARG A 1 116 ? 9.783 -1.672 -24.052 1.00 98.38 116 ARG A N 1
ATOM 927 C CA . ARG A 1 116 ? 8.822 -2.780 -23.906 1.00 98.38 116 ARG A CA 1
ATOM 928 C C . ARG A 1 116 ? 9.256 -3.770 -22.818 1.00 98.38 116 ARG A C 1
ATOM 930 O O . ARG A 1 116 ? 8.414 -4.245 -22.064 1.00 98.38 116 ARG A O 1
ATOM 937 N N . GLY A 1 117 ? 10.552 -4.070 -22.719 1.00 98.25 117 GLY A N 1
ATOM 938 C CA . GLY A 1 117 ? 11.098 -4.918 -21.656 1.00 98.25 117 GLY A CA 1
ATOM 939 C C . GLY A 1 117 ? 10.958 -4.308 -20.256 1.00 98.25 117 GLY A C 1
ATOM 940 O O . GLY A 1 117 ? 10.587 -5.011 -19.320 1.00 98.25 117 GLY A O 1
ATOM 941 N N . ILE A 1 118 ? 11.209 -3.004 -20.116 1.00 98.44 118 ILE A N 1
ATOM 942 C CA . ILE A 1 118 ? 11.029 -2.266 -18.855 1.00 98.44 118 ILE A CA 1
ATOM 943 C C . ILE A 1 118 ? 9.544 -2.211 -18.457 1.00 98.44 118 ILE A C 1
ATOM 945 O O . ILE A 1 118 ? 9.219 -2.441 -17.293 1.00 98.44 118 ILE A O 1
ATOM 949 N N . ASP A 1 119 ? 8.644 -1.951 -19.410 1.00 98.44 119 ASP A N 1
ATOM 950 C CA . ASP A 1 119 ? 7.194 -1.924 -19.177 1.00 98.44 119 ASP A CA 1
ATOM 951 C C . ASP A 1 119 ? 6.673 -3.298 -18.694 1.00 98.44 119 ASP A C 1
ATOM 953 O O . ASP A 1 119 ? 5.816 -3.373 -17.810 1.00 98.44 119 ASP A O 1
ATOM 957 N N . GLU A 1 120 ? 7.220 -4.392 -19.241 1.00 98.31 120 GLU A N 1
ATOM 958 C CA . GLU A 1 120 ? 6.921 -5.770 -18.826 1.00 98.31 120 GLU A CA 1
ATOM 959 C C . GLU A 1 120 ? 7.407 -6.062 -17.396 1.00 98.31 120 GLU A C 1
ATOM 961 O O . GLU A 1 120 ? 6.630 -6.545 -16.572 1.00 98.31 120 GLU A O 1
ATOM 966 N N . ASP A 1 121 ? 8.659 -5.712 -17.069 1.00 98.31 121 ASP A N 1
ATOM 967 C CA . ASP A 1 121 ? 9.208 -5.880 -15.713 1.00 98.31 121 ASP A CA 1
ATOM 968 C C . ASP A 1 121 ? 8.423 -5.073 -14.677 1.00 98.31 121 ASP A C 1
ATOM 970 O O . ASP A 1 121 ? 8.229 -5.531 -13.548 1.00 98.31 121 ASP A O 1
ATOM 974 N N . TRP A 1 122 ? 7.954 -3.878 -15.047 1.00 98.25 122 TRP A N 1
ATOM 975 C CA . TRP A 1 122 ? 7.131 -3.053 -14.169 1.00 98.25 122 TRP A CA 1
ATOM 976 C C . TRP A 1 122 ? 5.787 -3.724 -13.888 1.00 98.25 122 TRP A C 1
ATOM 978 O O . TRP A 1 122 ? 5.404 -3.869 -12.726 1.00 98.25 122 TRP A O 1
ATOM 988 N N . ARG A 1 123 ? 5.102 -4.214 -14.932 1.00 98.44 123 ARG A N 1
ATOM 989 C CA . ARG A 1 123 ? 3.841 -4.954 -14.785 1.00 98.44 123 ARG A CA 1
ATOM 990 C C . ARG A 1 123 ? 4.013 -6.195 -13.907 1.00 98.44 123 ARG A C 1
ATOM 992 O O . ARG A 1 123 ? 3.221 -6.391 -12.988 1.00 98.44 123 ARG A O 1
ATOM 999 N N . ALA A 1 124 ? 5.054 -6.988 -14.153 1.00 97.56 124 ALA A N 1
ATOM 1000 C CA . ALA A 1 124 ? 5.368 -8.172 -13.356 1.00 97.56 124 ALA A CA 1
ATOM 1001 C C . ALA A 1 124 ? 5.711 -7.822 -11.895 1.00 97.56 124 ALA A C 1
ATOM 1003 O O . ALA A 1 124 ? 5.342 -8.556 -10.985 1.00 97.56 124 ALA A O 1
ATOM 1004 N N . SER A 1 125 ? 6.369 -6.684 -11.649 1.00 98.00 125 SER A N 1
ATOM 1005 C CA . SER A 1 125 ? 6.681 -6.216 -10.291 1.00 98.00 125 SER A CA 1
ATOM 1006 C C . SER A 1 125 ? 5.419 -5.779 -9.537 1.00 98.00 125 SER A C 1
ATOM 1008 O O . SER A 1 125 ? 5.211 -6.198 -8.403 1.00 98.00 125 SER A O 1
ATOM 1010 N N . VAL A 1 126 ? 4.533 -5.010 -10.179 1.00 98.00 126 VAL A N 1
ATOM 1011 C CA . VAL A 1 126 ? 3.245 -4.565 -9.605 1.00 98.00 126 VAL A CA 1
ATOM 1012 C C . VAL A 1 126 ? 2.310 -5.739 -9.292 1.00 98.00 126 VAL A C 1
ATOM 1014 O O . VAL A 1 126 ? 1.589 -5.700 -8.299 1.00 98.00 126 VAL A O 1
ATOM 1017 N N . GLN A 1 127 ? 2.338 -6.810 -10.089 1.00 98.06 127 GLN A N 1
ATOM 1018 C CA . GLN A 1 127 ? 1.526 -8.008 -9.838 1.00 98.06 127 GLN A CA 1
ATOM 1019 C C . GLN A 1 127 ? 1.852 -8.717 -8.514 1.00 98.06 127 GLN A C 1
ATOM 1021 O O . GLN A 1 127 ? 1.002 -9.450 -8.026 1.00 98.06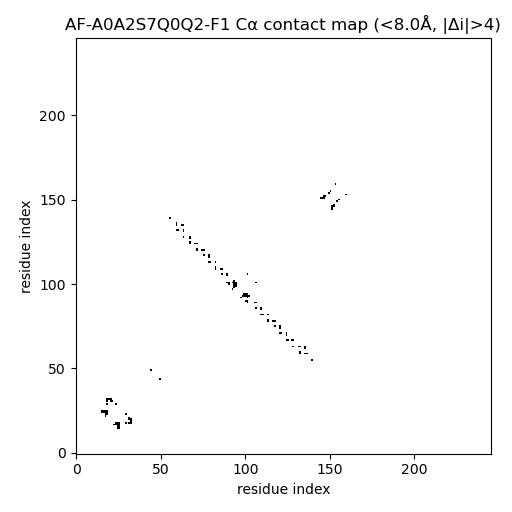 127 GLN A O 1
ATOM 1026 N N . ARG A 1 128 ? 3.021 -8.462 -7.907 1.00 97.75 128 ARG A N 1
ATOM 1027 C CA . ARG A 1 128 ? 3.461 -9.059 -6.631 1.00 97.75 128 ARG A CA 1
ATOM 1028 C C . ARG A 1 128 ? 2.958 -8.324 -5.382 1.00 97.75 128 ARG A C 1
ATOM 1030 O O . ARG A 1 128 ? 3.366 -8.657 -4.270 1.00 97.75 128 ARG A O 1
ATOM 1037 N N . TYR A 1 129 ? 2.148 -7.271 -5.533 1.00 97.75 129 TYR A N 1
ATOM 1038 C CA . TYR A 1 129 ? 1.635 -6.532 -4.376 1.00 97.75 129 TYR A CA 1
ATOM 1039 C C . TYR A 1 129 ? 0.830 -7.393 -3.385 1.00 97.75 129 TYR A C 1
ATOM 1041 O O . TYR A 1 129 ? 1.057 -7.196 -2.194 1.00 97.75 129 TYR A O 1
ATOM 1049 N N . PRO A 1 130 ? -0.065 -8.322 -3.788 1.00 98.38 130 PRO A N 1
ATOM 1050 C CA . PRO A 1 130 ? -0.854 -9.106 -2.836 1.00 98.38 130 PRO A CA 1
ATOM 1051 C C . PRO A 1 130 ? 0.011 -9.881 -1.834 1.00 98.38 130 PRO A C 1
ATOM 1053 O O . PRO A 1 130 ? -0.164 -9.723 -0.629 1.00 98.38 130 PRO A O 1
ATOM 1056 N N . GLU A 1 131 ? 1.001 -10.632 -2.318 1.00 98.19 131 GLU A N 1
ATOM 1057 C CA . GLU A 1 131 ? 1.872 -11.474 -1.491 1.00 98.19 131 GLU A CA 1
ATOM 1058 C C . GLU A 1 131 ? 2.837 -10.636 -0.641 1.00 98.19 131 GLU A C 1
ATOM 1060 O O . GLU A 1 131 ? 3.135 -10.972 0.505 1.00 98.19 131 GLU A O 1
ATOM 1065 N N . VAL A 1 132 ? 3.325 -9.514 -1.184 1.00 98.50 132 VAL A N 1
ATOM 1066 C CA . VAL A 1 132 ? 4.199 -8.583 -0.453 1.00 98.50 132 VAL A CA 1
ATOM 1067 C C . VAL A 1 132 ? 3.432 -7.881 0.672 1.00 98.50 132 VAL A C 1
ATOM 1069 O O . VAL A 1 132 ? 3.964 -7.730 1.772 1.00 98.50 132 VAL A O 1
ATOM 1072 N N . LEU A 1 133 ? 2.181 -7.481 0.429 1.00 98.50 133 LEU A N 1
ATOM 1073 C CA . LEU A 1 133 ? 1.312 -6.902 1.453 1.00 98.50 133 LEU A CA 1
ATOM 1074 C C . LEU A 1 133 ? 0.973 -7.936 2.532 1.00 98.50 133 LEU A C 1
ATOM 1076 O O . LEU A 1 133 ? 1.099 -7.615 3.710 1.00 98.50 133 LEU A O 1
ATOM 1080 N N . GLU A 1 134 ? 0.602 -9.163 2.154 1.00 98.38 134 GLU A N 1
ATOM 1081 C CA . GLU A 1 134 ? 0.336 -10.263 3.093 1.00 98.38 134 GLU A CA 1
ATOM 1082 C C . GLU A 1 134 ? 1.543 -10.528 4.003 1.00 98.38 134 GLU A C 1
ATOM 1084 O O . GLU A 1 134 ? 1.397 -10.556 5.226 1.00 98.38 134 GLU A O 1
ATOM 1089 N N . TYR A 1 135 ? 2.749 -10.609 3.429 1.00 98.50 135 TYR A N 1
ATOM 1090 C CA . TYR A 1 135 ? 3.987 -10.741 4.195 1.00 98.50 135 TYR A CA 1
ATOM 1091 C C . TYR A 1 135 ? 4.159 -9.600 5.208 1.00 98.50 135 TYR A C 1
ATOM 1093 O O . TYR A 1 135 ? 4.329 -9.865 6.397 1.00 98.50 135 TYR A O 1
ATOM 1101 N N . PHE A 1 136 ? 4.073 -8.334 4.787 1.00 98.56 136 PHE A N 1
ATOM 1102 C CA . PHE A 1 136 ? 4.263 -7.208 5.710 1.00 98.56 136 PHE A CA 1
ATOM 1103 C C . PHE A 1 136 ? 3.149 -7.089 6.763 1.00 98.56 136 PHE A C 1
ATOM 1105 O O . PHE A 1 136 ? 3.448 -6.720 7.896 1.00 98.56 136 PHE A O 1
ATOM 1112 N N . PHE A 1 137 ? 1.901 -7.452 6.451 1.00 98.12 137 PHE A N 1
ATOM 1113 C CA . PHE A 1 137 ? 0.837 -7.558 7.457 1.00 98.12 137 PHE A CA 1
ATOM 1114 C C . PHE A 1 137 ? 1.089 -8.701 8.452 1.00 98.12 137 PHE A C 1
ATOM 1116 O O . PHE A 1 137 ? 0.799 -8.531 9.632 1.00 98.12 137 PHE A O 1
ATOM 1123 N N . SER A 1 138 ? 1.680 -9.824 8.024 1.00 97.62 138 SER A N 1
ATOM 1124 C CA . SER A 1 138 ? 2.010 -10.950 8.917 1.00 97.62 138 SER A CA 1
ATOM 1125 C C . SER A 1 138 ? 3.073 -10.622 9.979 1.00 97.62 138 SER A C 1
ATOM 1127 O O . SER A 1 138 ? 3.148 -11.302 10.998 1.00 97.62 138 SER A O 1
ATOM 1129 N N . LEU A 1 139 ? 3.864 -9.560 9.772 1.00 97.75 139 LEU A N 1
ATOM 1130 C CA . LEU A 1 139 ? 4.852 -9.061 10.740 1.00 97.75 139 LEU A CA 1
ATOM 1131 C C . LEU A 1 139 ? 4.237 -8.180 11.844 1.00 97.75 139 LEU A C 1
ATOM 1133 O O . LEU A 1 139 ? 4.940 -7.789 12.775 1.00 97.75 139 LEU A O 1
ATOM 1137 N N . VAL A 1 140 ? 2.955 -7.819 11.732 1.00 97.25 140 VAL A N 1
ATOM 1138 C CA . VAL A 1 140 ? 2.273 -6.926 12.675 1.00 97.25 140 VAL A CA 1
ATOM 1139 C C . VAL A 1 140 ? 1.643 -7.749 13.795 1.00 97.25 140 VAL A C 1
ATOM 1141 O O . VAL A 1 140 ? 0.589 -8.356 13.624 1.00 97.25 140 VAL A O 1
ATOM 1144 N N . GLU A 1 141 ? 2.276 -7.734 14.965 1.00 94.81 141 GLU A N 1
ATOM 1145 C CA . GLU A 1 141 ? 1.777 -8.410 16.162 1.00 94.81 141 GLU A CA 1
ATOM 1146 C C . GLU A 1 141 ? 0.988 -7.445 17.064 1.00 94.81 141 GLU A C 1
ATOM 1148 O O . GLU A 1 141 ? 1.446 -6.345 17.379 1.00 94.81 141 GLU A O 1
ATOM 1153 N N . LEU A 1 142 ? -0.200 -7.871 17.505 1.00 91.06 142 LEU A N 1
ATOM 1154 C CA . LEU A 1 142 ? -1.013 -7.182 18.509 1.00 91.06 142 LEU A CA 1
ATOM 1155 C C . LEU A 1 142 ? -1.282 -8.143 19.667 1.00 91.06 142 LEU A C 1
ATOM 1157 O O . LEU A 1 142 ? -2.038 -9.103 19.520 1.00 91.06 142 LEU A O 1
ATOM 1161 N N . THR A 1 143 ? -0.666 -7.885 20.818 1.00 92.25 143 THR A N 1
ATOM 1162 C CA . THR A 1 143 ? -0.831 -8.699 22.025 1.00 92.25 143 THR A CA 1
ATOM 1163 C C . THR A 1 143 ? -1.882 -8.099 22.956 1.00 92.25 143 THR A C 1
ATOM 1165 O O . THR A 1 143 ? -2.001 -6.881 23.096 1.00 92.25 143 THR A O 1
ATOM 1168 N N . LEU A 1 144 ? -2.665 -8.966 23.600 1.00 91.88 144 LEU A N 1
ATOM 1169 C CA . LEU A 1 144 ? -3.594 -8.577 24.661 1.00 91.88 144 LEU A CA 1
ATOM 1170 C C . LEU A 1 144 ? -2.917 -8.767 26.029 1.00 91.88 144 LEU A C 1
ATOM 1172 O O . LEU A 1 144 ? -2.185 -9.747 26.200 1.00 91.88 144 LEU A O 1
ATOM 1176 N N . PRO A 1 145 ? -3.150 -7.873 27.009 1.00 92.81 145 PRO A N 1
ATOM 1177 C CA . PRO A 1 145 ? -2.703 -8.102 28.378 1.00 92.81 145 PRO A CA 1
ATOM 1178 C C . PRO A 1 145 ? -3.430 -9.320 28.980 1.00 92.81 145 PRO A C 1
ATOM 1180 O O . PRO A 1 145 ? -4.586 -9.569 28.632 1.00 92.81 145 PRO A O 1
ATOM 1183 N N . PRO A 1 146 ? -2.787 -10.083 29.880 1.00 91.81 146 PRO A N 1
ATOM 1184 C CA . PRO A 1 146 ? -3.428 -11.210 30.552 1.00 91.81 146 PRO A CA 1
ATOM 1185 C C . PRO A 1 146 ? -4.473 -10.738 31.576 1.00 91.81 146 PRO A C 1
ATOM 1187 O O . PRO A 1 146 ? -4.308 -9.691 32.198 1.00 91.81 146 PRO A O 1
ATOM 1190 N N . ASP A 1 147 ? -5.494 -11.562 31.836 1.00 90.25 147 ASP A N 1
ATOM 1191 C CA . ASP A 1 147 ? -6.578 -11.279 32.803 1.00 90.25 147 ASP A CA 1
ATOM 1192 C C . ASP A 1 147 ? -6.085 -11.017 34.245 1.00 90.25 147 ASP A C 1
ATOM 1194 O O . ASP A 1 147 ? -6.786 -10.430 35.074 1.00 90.25 147 ASP A O 1
ATOM 1198 N N . ASP A 1 148 ? -4.865 -11.462 34.556 1.00 89.94 148 ASP A N 1
ATOM 1199 C CA . ASP A 1 148 ? -4.220 -11.296 35.858 1.00 89.94 148 ASP A CA 1
ATOM 1200 C C . ASP A 1 148 ? -3.434 -9.981 36.007 1.00 89.94 148 ASP A C 1
ATOM 1202 O O . ASP A 1 148 ? -2.957 -9.679 37.105 1.00 89.94 148 ASP A O 1
ATOM 1206 N N . ASP A 1 149 ? -3.310 -9.184 34.940 1.00 89.12 149 ASP A N 1
ATOM 1207 C CA . ASP A 1 149 ? -2.625 -7.891 34.969 1.00 89.12 149 ASP A CA 1
ATOM 1208 C C . ASP A 1 149 ? -3.347 -6.908 35.921 1.00 89.12 149 ASP A C 1
ATOM 1210 O O . ASP A 1 149 ? -4.570 -6.739 35.832 1.00 89.12 149 ASP A O 1
ATOM 1214 N N . PRO A 1 150 ? -2.635 -6.224 36.841 1.00 85.56 150 PRO A N 1
ATOM 1215 C CA . PRO A 1 150 ? -3.255 -5.264 37.754 1.00 85.56 150 PRO A CA 1
ATOM 1216 C C . PRO A 1 150 ? -3.976 -4.112 37.035 1.00 85.56 150 PRO A C 1
ATOM 1218 O O . PRO A 1 150 ? -4.952 -3.595 37.572 1.00 85.56 150 PRO A O 1
ATOM 1221 N N . GLY A 1 151 ? -3.555 -3.729 35.825 1.00 85.88 151 GLY A N 1
ATOM 1222 C CA . GLY A 1 151 ? -4.240 -2.729 35.002 1.00 85.88 151 GLY A CA 1
ATOM 1223 C C . GLY A 1 151 ? -5.562 -3.215 34.395 1.00 85.88 151 GLY A C 1
ATOM 1224 O O . GLY A 1 151 ? -6.423 -2.389 34.092 1.00 85.88 151 GLY A O 1
ATOM 1225 N N . VAL A 1 152 ? -5.741 -4.534 34.253 1.00 89.00 152 VAL A N 1
ATOM 1226 C CA . VAL A 1 152 ? -7.000 -5.171 33.825 1.00 89.00 152 VAL A CA 1
ATOM 1227 C C . VAL A 1 152 ? -7.929 -5.394 35.021 1.00 89.00 152 VAL A C 1
ATOM 1229 O O . VAL A 1 152 ? -9.128 -5.135 34.922 1.00 89.00 152 VAL A O 1
ATOM 1232 N N . ARG A 1 153 ? -7.382 -5.836 36.163 1.00 85.75 153 ARG A N 1
ATOM 1233 C CA . ARG A 1 153 ? -8.151 -6.129 37.386 1.00 85.75 153 ARG A CA 1
ATOM 1234 C C . ARG A 1 153 ? -8.648 -4.883 38.118 1.00 85.75 153 ARG A C 1
ATOM 1236 O O . ARG A 1 153 ? -9.815 -4.832 38.495 1.00 85.75 153 ARG A O 1
ATOM 1243 N N . ASP A 1 154 ? -7.778 -3.892 38.301 1.00 80.44 154 ASP A N 1
ATOM 1244 C CA . ASP A 1 154 ? -8.061 -2.645 39.019 1.00 80.44 154 ASP A CA 1
ATOM 1245 C C . ASP A 1 154 ? -7.834 -1.429 38.092 1.00 80.44 154 ASP A C 1
ATOM 1247 O O . ASP A 1 154 ? -6.936 -0.610 38.327 1.00 80.44 154 ASP A O 1
ATOM 1251 N N . PRO A 1 155 ? -8.629 -1.276 37.011 1.00 82.12 155 PRO A N 1
ATOM 1252 C CA . PRO A 1 155 ? -8.464 -0.169 36.081 1.00 82.12 155 PRO A CA 1
ATOM 1253 C C . PRO A 1 155 ? -8.690 1.172 36.806 1.00 82.12 155 PRO A C 1
ATOM 1255 O O . PRO A 1 155 ? -9.628 1.288 37.602 1.00 82.12 155 PRO A O 1
ATOM 1258 N N . PRO A 1 156 ? -7.905 2.231 36.514 1.00 77.81 156 PRO A N 1
ATOM 1259 C CA . PRO A 1 156 ? -7.973 3.530 37.199 1.00 77.81 156 PRO A CA 1
ATOM 1260 C C . PRO A 1 156 ? -9.190 4.385 36.780 1.00 77.81 156 PRO A C 1
ATOM 1262 O O . PRO A 1 156 ? -9.112 5.606 36.640 1.00 77.81 156 PRO A O 1
ATOM 1265 N N . LEU A 1 157 ? -10.343 3.744 36.594 1.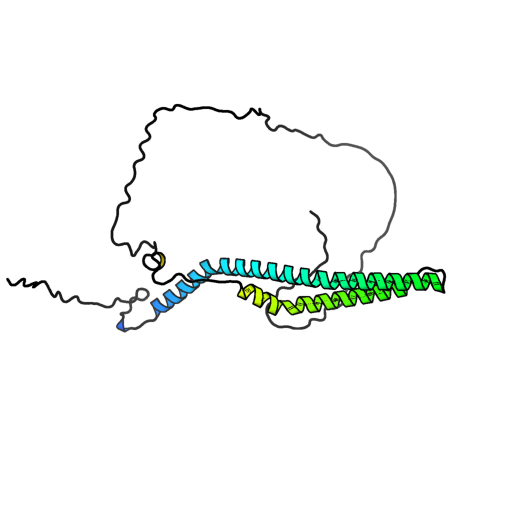00 71.44 157 LEU A N 1
ATOM 1266 C CA . LEU A 1 157 ? -11.639 4.346 36.315 1.00 71.44 157 LEU A CA 1
ATOM 1267 C C . LEU A 1 157 ? -12.390 4.457 37.647 1.00 71.44 157 LEU A C 1
ATOM 1269 O O . LEU A 1 157 ? -12.694 3.456 38.291 1.00 71.44 157 LEU A O 1
ATOM 1273 N N . SER A 1 158 ? -12.651 5.688 38.095 1.00 57.12 158 SER A N 1
ATOM 1274 C CA . SER A 1 158 ? -12.864 6.048 39.512 1.00 57.12 158 SER A CA 1
ATOM 1275 C C . SER A 1 158 ? -14.157 5.547 40.195 1.00 57.12 158 SER A C 1
ATOM 1277 O O . SER A 1 158 ? -14.570 6.126 41.197 1.00 57.12 158 SER A O 1
ATOM 1279 N N . ALA A 1 159 ? -14.798 4.493 39.686 1.00 57.72 159 ALA A N 1
ATOM 1280 C CA . ALA A 1 159 ? -16.033 3.913 40.219 1.00 57.72 159 ALA A CA 1
ATOM 1281 C C . ALA A 1 159 ? -15.816 2.703 41.153 1.00 57.72 159 ALA A C 1
ATOM 1283 O O . ALA A 1 159 ? -16.608 2.510 42.072 1.00 57.72 159 ALA A O 1
ATOM 1284 N N . LEU A 1 160 ? -14.755 1.903 40.962 1.00 53.31 160 LEU A N 1
ATOM 1285 C CA . LEU A 1 160 ? -14.506 0.697 41.779 1.00 53.31 160 LEU A CA 1
ATOM 1286 C C . LEU A 1 160 ? -13.775 0.986 43.104 1.00 53.31 160 LEU A C 1
ATOM 1288 O O . LEU A 1 160 ? -13.890 0.229 44.066 1.00 53.31 160 LEU A O 1
ATOM 1292 N N . GLY A 1 161 ? -13.061 2.114 43.184 1.00 49.41 161 GLY A N 1
ATOM 1293 C CA . GLY A 1 161 ? -12.290 2.556 44.351 1.00 49.41 161 GLY A CA 1
ATOM 1294 C C . GLY A 1 161 ? -13.141 3.106 45.504 1.00 49.41 161 GLY A C 1
ATOM 1295 O O . GLY A 1 161 ? -12.921 4.233 45.951 1.00 49.41 161 GLY A O 1
ATOM 1296 N N . GLY A 1 162 ? -14.108 2.326 45.994 1.00 47.47 162 GLY A N 1
ATOM 1297 C CA . GLY A 1 162 ? -15.004 2.665 47.106 1.00 47.47 162 GLY 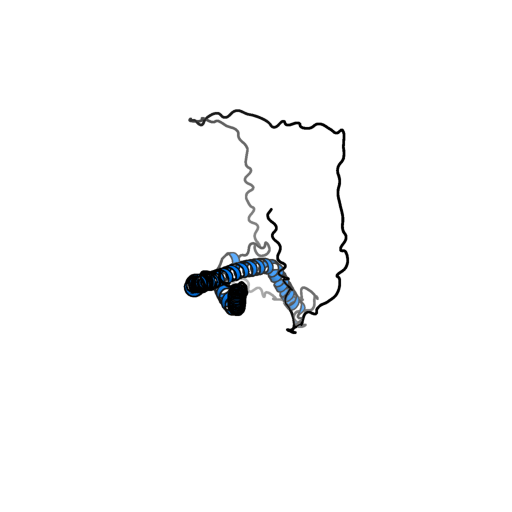A CA 1
ATOM 1298 C C . GLY A 1 162 ? -14.304 2.750 48.469 1.00 47.47 162 GLY A C 1
ATOM 1299 O O . GLY A 1 162 ? -14.576 1.956 49.365 1.00 47.47 162 GLY A O 1
ATOM 1300 N N . GLY A 1 163 ? -13.397 3.712 48.651 1.00 43.53 163 GLY A N 1
ATOM 1301 C CA . GLY A 1 163 ? -12.649 3.888 49.895 1.00 43.53 163 GLY A CA 1
ATOM 1302 C C . GLY A 1 163 ? -11.657 5.042 49.826 1.00 43.53 163 GLY A C 1
ATOM 1303 O O . GLY A 1 163 ? -10.500 4.856 49.456 1.00 43.53 163 GLY A O 1
ATOM 1304 N N . GLY A 1 164 ? -12.099 6.242 50.210 1.00 46.31 164 GLY A N 1
ATOM 1305 C CA . GLY A 1 164 ? -11.308 7.469 50.107 1.00 46.31 164 GLY A CA 1
ATOM 1306 C C . GLY A 1 164 ? -9.998 7.439 50.900 1.00 46.31 164 GLY A C 1
ATOM 1307 O O . GLY A 1 164 ? -9.961 7.813 52.074 1.00 46.31 164 GLY A O 1
ATOM 1308 N N . ARG A 1 165 ? -8.891 7.103 50.232 1.00 47.66 165 ARG A N 1
ATOM 1309 C CA . ARG A 1 165 ? -7.544 7.441 50.698 1.00 47.66 165 ARG A CA 1
ATOM 1310 C C . ARG A 1 165 ? -7.265 8.884 50.304 1.00 47.66 165 ARG A C 1
ATOM 1312 O O . ARG A 1 165 ? -6.971 9.178 49.150 1.00 47.66 165 ARG A O 1
ATOM 1319 N N . LYS A 1 166 ? -7.393 9.797 51.272 1.00 42.06 166 LYS A N 1
ATOM 1320 C CA . LYS A 1 166 ? -6.969 11.192 51.109 1.00 42.06 166 LYS A CA 1
ATOM 1321 C C . LYS A 1 166 ? -5.501 11.197 50.681 1.00 42.06 166 LYS A C 1
ATOM 1323 O O . LYS A 1 166 ? -4.649 10.809 51.477 1.00 42.06 166 LYS A O 1
ATOM 1328 N N . ALA A 1 167 ? -5.214 11.662 49.468 1.00 42.16 167 ALA A N 1
ATOM 1329 C CA . ALA A 1 167 ? -3.855 12.032 49.102 1.00 42.16 167 ALA A CA 1
ATOM 1330 C C . ALA A 1 167 ? -3.362 13.077 50.122 1.00 42.16 167 ALA A C 1
ATOM 1332 O O . ALA A 1 167 ? -4.056 14.085 50.325 1.00 42.16 167 ALA A O 1
ATOM 1333 N N . PRO A 1 168 ? -2.219 12.865 50.798 1.00 43.12 168 PRO A N 1
ATOM 1334 C CA . PRO A 1 168 ? -1.621 13.907 51.609 1.00 43.12 168 PRO A CA 1
ATOM 1335 C C . PRO A 1 168 ? -1.306 15.088 50.692 1.00 43.12 168 PRO A C 1
ATOM 1337 O O . PRO A 1 168 ? -0.518 14.966 49.759 1.00 43.12 168 PRO A O 1
ATOM 1340 N N . ARG A 1 169 ? -1.937 16.241 50.939 1.00 45.94 169 ARG A N 1
ATOM 1341 C CA . ARG A 1 169 ? -1.470 17.502 50.359 1.00 45.94 169 ARG A CA 1
ATOM 1342 C C . ARG A 1 169 ? -0.147 17.833 51.030 1.00 45.94 169 ARG A C 1
ATOM 1344 O O . ARG A 1 169 ? -0.140 18.461 52.089 1.00 45.94 169 ARG A O 1
ATOM 1351 N N . GLU A 1 170 ? 0.946 17.387 50.424 1.00 45.97 170 GLU A N 1
ATOM 1352 C CA . GLU A 1 170 ? 2.277 17.827 50.806 1.00 45.97 170 GLU A CA 1
ATOM 1353 C C . GLU A 1 170 ? 2.360 19.334 50.570 1.00 45.97 170 GLU A C 1
ATOM 1355 O O . GLU A 1 170 ? 2.292 19.845 49.452 1.00 45.97 170 GLU A O 1
ATOM 1360 N N . ARG A 1 171 ? 2.358 20.066 51.682 1.00 44.47 171 ARG A N 1
ATOM 1361 C CA . ARG A 1 171 ? 2.326 21.520 51.701 1.00 44.47 171 ARG A CA 1
ATOM 1362 C C . ARG A 1 171 ? 3.764 21.997 51.600 1.00 44.47 171 ARG A C 1
ATOM 1364 O O . ARG A 1 171 ? 4.361 22.323 52.622 1.00 44.47 171 ARG A O 1
ATOM 1371 N N . GLU A 1 172 ? 4.294 21.994 50.379 1.00 44.38 172 GLU A N 1
ATOM 1372 C CA . GLU A 1 172 ? 5.663 22.416 50.084 1.00 44.38 172 GLU A CA 1
ATOM 1373 C C . GLU A 1 172 ? 5.888 23.850 50.587 1.00 44.38 172 GLU A C 1
ATOM 1375 O O . GLU A 1 172 ? 5.430 24.847 50.021 1.00 44.38 172 GLU A O 1
ATOM 1380 N N . ARG A 1 173 ? 6.531 23.940 51.752 1.00 42.81 173 ARG A N 1
ATOM 1381 C CA . ARG A 1 173 ? 6.815 25.193 52.436 1.00 42.81 173 ARG A CA 1
ATOM 1382 C C . ARG A 1 173 ? 8.152 25.695 51.924 1.00 42.81 173 ARG A C 1
ATOM 1384 O O . ARG A 1 173 ? 9.195 25.204 52.339 1.00 42.81 173 ARG A O 1
ATOM 1391 N N . ILE A 1 174 ? 8.095 26.702 51.059 1.00 48.84 174 ILE A N 1
ATOM 1392 C CA . ILE A 1 174 ? 9.264 27.462 50.614 1.00 48.84 174 ILE A CA 1
ATOM 1393 C C . ILE A 1 174 ? 10.029 27.963 51.847 1.00 48.84 174 ILE A C 1
ATOM 1395 O O . ILE A 1 174 ? 9.570 28.887 52.521 1.00 48.84 174 ILE A O 1
ATOM 1399 N N . GLU A 1 175 ? 11.214 27.408 52.108 1.00 38.97 175 GLU A N 1
ATOM 1400 C CA . GLU A 1 175 ? 12.181 28.004 53.029 1.00 38.97 175 GLU A CA 1
ATOM 1401 C C . GLU A 1 175 ? 13.584 28.101 52.410 1.00 38.97 175 GLU A C 1
ATOM 1403 O O . GLU A 1 175 ? 14.377 27.171 52.336 1.00 38.97 175 GLU A O 1
ATOM 1408 N N . ARG A 1 176 ? 13.835 29.321 51.937 1.00 36.69 176 ARG A N 1
ATOM 1409 C CA . ARG A 1 176 ? 15.102 29.941 51.543 1.00 36.69 176 ARG A CA 1
ATOM 1410 C C . ARG A 1 176 ? 16.241 29.652 52.539 1.00 36.69 176 ARG A C 1
ATOM 1412 O O . ARG A 1 176 ? 16.153 30.107 53.675 1.00 36.69 176 ARG A O 1
ATOM 1419 N N . GLY A 1 177 ? 17.358 29.069 52.085 1.00 31.94 177 GLY A N 1
ATOM 1420 C CA . GLY A 1 177 ? 18.576 28.996 52.908 1.00 31.94 177 GLY A CA 1
ATOM 1421 C C . GLY A 1 177 ? 19.812 28.328 52.284 1.00 31.94 177 GLY A C 1
ATOM 1422 O O . GLY A 1 177 ? 19.958 27.120 52.376 1.00 31.94 177 GLY A O 1
ATOM 1423 N N . SER A 1 178 ? 20.740 29.158 51.791 1.00 34.69 178 SER A N 1
ATOM 1424 C CA . SER A 1 178 ? 22.204 28.934 51.742 1.00 34.69 178 SER A CA 1
ATOM 1425 C C . SER A 1 178 ? 22.828 27.895 50.787 1.00 34.69 178 SER A C 1
ATOM 1427 O O . SER A 1 178 ? 22.678 26.686 50.920 1.00 34.69 178 SER A O 1
ATOM 1429 N N . THR A 1 179 ? 23.670 28.416 49.888 1.00 39.41 179 THR A N 1
ATOM 1430 C CA . THR A 1 179 ? 24.719 27.710 49.128 1.00 39.41 179 THR A CA 1
ATOM 1431 C C . THR A 1 179 ? 25.957 27.425 50.008 1.00 39.41 179 THR A C 1
ATOM 1433 O O . THR A 1 179 ? 26.068 27.980 51.104 1.00 39.41 179 THR A O 1
ATOM 1436 N N . PRO A 1 180 ? 26.902 26.576 49.555 1.00 40.22 180 PRO A N 1
ATOM 1437 C CA . PRO A 1 180 ? 28.021 27.115 48.770 1.00 40.22 180 PRO A CA 1
ATOM 1438 C C . PRO A 1 180 ? 28.321 26.324 47.482 1.00 40.22 180 PRO A C 1
ATOM 1440 O O . PRO A 1 180 ? 27.988 25.149 47.358 1.00 40.22 180 PRO A O 1
ATOM 1443 N N . ALA A 1 181 ? 28.964 26.988 46.518 1.00 33.84 181 ALA A N 1
ATOM 1444 C CA . ALA A 1 181 ? 29.344 26.416 45.225 1.00 33.84 181 ALA A CA 1
ATOM 1445 C C . ALA A 1 181 ? 30.831 26.019 45.175 1.00 33.84 181 ALA A C 1
ATOM 1447 O O . ALA A 1 181 ? 31.668 26.646 45.825 1.00 33.84 181 ALA A O 1
ATOM 1448 N N . ILE A 1 182 ? 31.148 25.028 44.340 1.00 38.03 182 ILE A N 1
ATOM 1449 C CA . ILE A 1 182 ? 32.504 24.685 43.884 1.00 38.03 182 ILE A CA 1
ATOM 1450 C C . ILE A 1 182 ? 32.583 24.974 42.370 1.00 38.03 182 ILE A C 1
ATOM 1452 O O . ILE A 1 182 ? 31.566 24.919 41.678 1.00 38.03 182 ILE A O 1
ATOM 1456 N N . ALA A 1 183 ? 33.774 25.341 41.889 1.00 33.59 183 ALA A N 1
ATOM 1457 C CA . ALA A 1 183 ? 34.105 25.662 40.491 1.00 33.59 183 ALA A CA 1
ATOM 1458 C C . ALA A 1 183 ? 33.938 24.434 39.539 1.00 33.59 183 ALA A C 1
ATOM 1460 O O . ALA A 1 183 ? 33.707 23.327 40.016 1.00 33.59 183 ALA A O 1
ATOM 1461 N N . ASP A 1 184 ? 34.032 24.515 38.203 1.00 29.53 184 ASP A N 1
ATOM 1462 C CA . ASP A 1 184 ? 34.791 25.464 37.370 1.00 29.53 184 ASP A CA 1
ATOM 1463 C C . ASP A 1 184 ? 34.305 25.540 35.892 1.00 29.53 184 ASP A C 1
ATOM 1465 O O . ASP A 1 184 ? 33.592 24.665 35.410 1.00 29.53 184 ASP A O 1
ATOM 1469 N N . ALA A 1 185 ? 34.746 26.597 35.198 1.00 32.88 185 ALA A N 1
ATOM 1470 C CA . ALA A 1 185 ? 34.962 26.781 33.754 1.00 32.88 185 ALA A CA 1
ATOM 1471 C C . ALA A 1 185 ? 33.934 26.302 32.696 1.00 32.88 185 ALA A C 1
ATOM 1473 O O . ALA A 1 185 ? 33.863 25.125 32.346 1.00 32.88 185 ALA A O 1
ATOM 1474 N N . SER A 1 186 ? 33.355 27.271 31.960 1.00 33.50 186 SER A N 1
ATOM 1475 C CA . SER A 1 186 ? 33.362 27.260 30.476 1.00 33.50 186 SER A CA 1
ATOM 1476 C C . SER A 1 186 ? 33.039 28.622 29.827 1.00 33.50 186 SER A C 1
ATOM 1478 O O . SER A 1 186 ? 31.894 29.050 29.753 1.00 33.50 186 SER A O 1
ATOM 1480 N N . VAL A 1 187 ? 34.106 29.262 29.338 1.00 41.97 187 VAL A N 1
ATOM 1481 C CA . VAL A 1 187 ? 34.250 30.108 28.131 1.00 41.97 187 VAL A CA 1
ATOM 1482 C C . VAL A 1 187 ? 33.070 30.980 27.641 1.00 41.97 187 VAL A C 1
ATOM 1484 O O . VAL A 1 187 ? 32.133 30.537 26.982 1.00 41.97 187 VAL A O 1
ATOM 1487 N N . ASP A 1 188 ? 33.278 32.283 27.835 1.00 36.75 188 ASP A N 1
ATOM 1488 C CA . ASP A 1 188 ? 32.768 33.455 27.104 1.00 36.75 188 ASP A CA 1
ATOM 1489 C C . ASP A 1 188 ? 32.327 33.249 25.632 1.00 36.75 188 ASP A C 1
ATOM 1491 O O . ASP A 1 188 ? 33.123 32.875 24.766 1.00 36.75 188 ASP A O 1
ATOM 1495 N N . ARG A 1 189 ? 31.092 33.671 25.307 1.00 36.16 189 ARG A N 1
ATOM 1496 C CA . ARG A 1 189 ? 30.801 34.242 23.979 1.00 36.16 189 ARG A CA 1
ATOM 1497 C C . ARG A 1 189 ? 29.754 35.359 24.011 1.00 36.16 189 ARG A C 1
ATOM 1499 O O . ARG A 1 189 ? 28.547 35.133 23.925 1.00 36.16 189 ARG A O 1
ATOM 1506 N N . ARG A 1 190 ? 30.238 36.602 24.059 1.00 36.94 190 ARG A N 1
ATOM 1507 C CA . ARG A 1 190 ? 29.453 37.831 23.836 1.00 36.94 190 ARG A CA 1
ATOM 1508 C C . ARG A 1 190 ? 28.531 37.795 22.600 1.00 36.94 190 ARG A C 1
ATOM 1510 O O . ARG A 1 190 ? 28.981 37.611 21.476 1.00 36.94 190 ARG A O 1
ATOM 1517 N N . GLN A 1 191 ? 27.269 38.155 22.846 1.00 36.47 191 GLN A N 1
ATOM 1518 C CA . GLN A 1 191 ? 26.470 39.177 22.140 1.00 36.47 191 GLN A CA 1
ATOM 1519 C C . GLN A 1 191 ? 26.660 39.378 20.617 1.00 36.47 191 GLN A C 1
ATOM 1521 O O . GLN A 1 191 ? 27.676 39.914 20.179 1.00 36.47 191 GLN A O 1
ATOM 1526 N N . ARG A 1 192 ? 25.546 39.290 19.872 1.00 37.84 192 ARG A N 1
ATOM 1527 C CA . ARG A 1 192 ? 24.958 40.457 19.167 1.00 37.84 192 ARG A CA 1
ATOM 1528 C C . ARG A 1 192 ? 23.492 40.213 18.800 1.00 37.84 192 ARG A C 1
ATOM 1530 O O . ARG A 1 192 ? 23.112 39.102 18.452 1.00 37.84 192 ARG A O 1
ATOM 1537 N N . ARG A 1 193 ? 22.667 41.259 18.921 1.00 38.59 193 ARG A N 1
ATOM 1538 C CA . ARG A 1 193 ? 21.248 41.239 18.534 1.00 38.59 193 ARG A CA 1
ATOM 1539 C C . ARG A 1 193 ? 21.068 41.639 17.070 1.00 38.59 193 ARG A C 1
ATOM 1541 O O . ARG A 1 193 ? 21.832 42.435 16.535 1.00 38.59 193 ARG A O 1
ATOM 1548 N N . ILE A 1 194 ? 20.002 41.083 16.510 1.00 39.50 194 ILE A N 1
ATOM 1549 C CA . ILE A 1 194 ? 19.365 41.356 15.219 1.00 39.50 194 ILE A CA 1
ATOM 1550 C C . ILE A 1 194 ? 19.209 42.863 14.948 1.00 39.50 194 ILE A C 1
ATOM 1552 O O . ILE A 1 194 ? 18.790 43.611 15.831 1.00 39.50 194 ILE A O 1
ATOM 1556 N N . GLY A 1 195 ? 19.462 43.270 13.701 1.00 31.75 195 GLY A N 1
ATOM 1557 C CA . GLY A 1 195 ? 19.129 44.589 13.162 1.00 31.75 195 GLY A CA 1
ATOM 1558 C C . GLY A 1 195 ? 19.531 44.696 11.689 1.00 31.75 195 GLY A C 1
ATOM 1559 O O . GLY A 1 195 ? 20.719 44.779 11.394 1.00 31.75 195 GLY A O 1
ATOM 1560 N N . THR A 1 196 ? 18.550 44.701 10.780 1.00 38.38 196 THR A N 1
ATOM 1561 C CA . THR A 1 196 ? 18.770 44.756 9.322 1.00 38.38 196 THR A CA 1
ATOM 1562 C C . THR A 1 196 ? 17.712 45.640 8.652 1.00 38.38 196 THR A C 1
ATOM 1564 O O . THR A 1 196 ? 16.526 45.341 8.789 1.00 38.38 196 THR A O 1
ATOM 1567 N N . PRO A 1 197 ? 18.112 46.688 7.911 1.00 43.75 197 PRO A N 1
ATOM 1568 C CA . PRO A 1 197 ? 17.245 47.389 6.963 1.00 43.75 197 PRO A CA 1
ATOM 1569 C C . PRO A 1 197 ? 17.803 47.374 5.521 1.00 43.75 197 PRO A C 1
ATOM 1571 O O . PRO A 1 197 ? 18.964 47.707 5.304 1.00 43.75 197 PRO A O 1
ATOM 1574 N N . ALA A 1 198 ? 16.962 47.031 4.540 1.00 36.03 198 ALA A N 1
ATOM 1575 C CA . ALA A 1 198 ? 17.138 47.242 3.089 1.00 36.03 198 ALA A CA 1
ATOM 1576 C C . ALA A 1 198 ? 15.790 46.943 2.386 1.00 36.03 198 ALA A C 1
ATOM 1578 O O . ALA A 1 198 ? 15.043 46.109 2.895 1.00 36.03 198 ALA A O 1
ATOM 1579 N N . GLY A 1 199 ? 15.393 47.534 1.253 1.00 35.56 199 GLY A N 1
ATOM 1580 C CA . GLY A 1 199 ? 15.915 48.673 0.472 1.00 35.56 199 GLY A CA 1
ATOM 1581 C C . GLY A 1 199 ? 14.733 49.566 0.027 1.00 35.56 199 GLY A C 1
ATOM 1582 O O . GLY A 1 199 ? 13.579 49.177 0.184 1.00 35.56 199 GLY A O 1
ATOM 1583 N N . GLU A 1 200 ? 14.926 50.849 -0.281 1.00 36.44 200 GLU A N 1
ATOM 1584 C CA . GLU A 1 200 ? 15.350 51.403 -1.589 1.00 36.44 200 GLU A CA 1
ATOM 1585 C C . GLU A 1 200 ? 14.377 51.152 -2.757 1.00 36.44 200 GLU A C 1
ATOM 1587 O O . GLU A 1 200 ? 13.859 50.055 -2.947 1.00 36.44 200 GLU A O 1
ATOM 1592 N N . GLY A 1 201 ? 14.090 52.217 -3.520 1.00 34.34 201 GLY A N 1
ATOM 1593 C CA . GLY A 1 201 ? 12.926 52.298 -4.404 1.00 34.34 201 GLY A CA 1
ATOM 1594 C C . GLY A 1 201 ? 13.200 52.693 -5.862 1.00 34.34 201 GLY A C 1
ATOM 1595 O O . GLY A 1 201 ? 14.242 53.226 -6.216 1.00 34.34 201 GLY A O 1
ATOM 1596 N N . HIS A 1 202 ? 12.174 52.413 -6.666 1.00 33.38 202 HIS A N 1
ATOM 1597 C CA . HIS A 1 202 ? 11.880 52.706 -8.079 1.00 33.38 202 HIS A CA 1
ATOM 1598 C C . HIS A 1 202 ? 12.592 53.833 -8.881 1.00 33.38 202 HIS A C 1
ATOM 1600 O O . HIS A 1 202 ? 12.833 54.918 -8.363 1.00 33.38 202 HIS A O 1
ATOM 1606 N N . ARG A 1 203 ? 12.571 53.606 -10.223 1.00 33.69 203 ARG A N 1
ATOM 1607 C CA . ARG A 1 203 ? 12.615 54.529 -11.408 1.00 33.69 203 ARG A CA 1
ATOM 1608 C C . ARG A 1 203 ? 14.010 54.868 -11.992 1.00 33.69 203 ARG A C 1
ATOM 1610 O O . ARG A 1 203 ? 14.933 55.087 -11.231 1.00 33.69 203 ARG A O 1
ATOM 1617 N N . GLU A 1 204 ? 14.241 54.963 -13.320 1.00 32.53 204 GLU A N 1
ATOM 1618 C CA . GLU A 1 204 ? 13.426 54.741 -14.552 1.00 32.53 204 GLU A CA 1
ATOM 1619 C C . GLU A 1 204 ? 14.322 54.678 -15.836 1.00 32.53 204 GLU A C 1
ATOM 1621 O O . GLU A 1 204 ? 15.450 55.158 -15.791 1.00 32.53 204 GLU A O 1
ATOM 1626 N N . ARG A 1 205 ? 13.746 54.241 -16.985 1.00 32.41 205 ARG A N 1
ATOM 1627 C CA . ARG A 1 205 ? 14.153 54.367 -18.429 1.00 32.41 205 ARG A CA 1
ATOM 1628 C C . ARG A 1 205 ? 14.854 53.145 -19.071 1.00 32.41 205 ARG A C 1
ATOM 1630 O O . ARG A 1 205 ? 15.801 52.629 -18.500 1.00 32.41 205 ARG A O 1
ATOM 1637 N N . ARG A 1 206 ? 14.282 52.512 -20.123 1.00 35.06 206 ARG A N 1
ATOM 1638 C CA . ARG A 1 206 ? 14.178 52.841 -21.591 1.00 35.06 206 ARG A CA 1
ATOM 1639 C C . ARG A 1 206 ? 15.503 52.542 -22.346 1.00 35.06 206 ARG A C 1
ATOM 1641 O O . ARG A 1 206 ? 16.540 52.905 -21.817 1.00 35.06 206 ARG A O 1
ATOM 1648 N N . ASP A 1 207 ? 15.569 51.927 -23.541 1.00 33.91 207 ASP A N 1
ATOM 1649 C CA . ASP A 1 207 ? 14.574 51.770 -24.630 1.00 33.91 207 ASP A CA 1
ATOM 1650 C C . ASP A 1 207 ? 14.896 50.622 -25.650 1.00 33.91 207 ASP A C 1
ATOM 1652 O O . ASP A 1 207 ? 16.027 50.153 -25.716 1.00 33.91 207 ASP A O 1
ATOM 1656 N N . THR A 1 208 ? 13.912 50.277 -26.502 1.00 35.16 208 THR A N 1
ATOM 1657 C CA . THR A 1 208 ? 13.953 49.626 -27.851 1.00 35.16 208 THR A CA 1
ATOM 1658 C C . THR A 1 208 ? 14.594 48.246 -28.149 1.00 35.16 208 THR A C 1
ATOM 1660 O O . THR A 1 208 ? 15.797 48.061 -28.018 1.00 35.16 208 THR A O 1
ATOM 1663 N N . GLY A 1 209 ? 13.809 47.383 -28.832 1.00 29.95 209 GLY A N 1
ATOM 1664 C CA . GLY A 1 209 ? 14.275 46.375 -29.818 1.00 29.95 209 GLY A CA 1
ATOM 1665 C C . GLY A 1 209 ? 13.568 45.003 -29.726 1.00 29.95 209 GLY A C 1
ATOM 1666 O O . GLY A 1 209 ? 13.947 44.206 -28.884 1.00 29.95 209 GLY A O 1
ATOM 1667 N N . LYS A 1 210 ? 12.446 44.738 -30.426 1.00 34.16 210 LYS A N 1
ATOM 1668 C CA . LYS A 1 210 ? 12.361 44.119 -31.781 1.00 34.16 210 LYS A CA 1
ATOM 1669 C C . LYS A 1 210 ? 13.050 42.732 -31.884 1.00 34.16 210 LYS A C 1
ATOM 1671 O O . LYS A 1 210 ? 14.245 42.673 -31.645 1.00 34.16 210 LYS A O 1
ATOM 1676 N N . LEU A 1 211 ? 12.434 41.618 -32.308 1.00 35.69 211 LEU A N 1
ATOM 1677 C CA . LEU A 1 211 ? 11.064 41.281 -32.782 1.00 35.69 211 LEU A CA 1
ATOM 1678 C C . LEU A 1 211 ? 10.665 39.884 -32.180 1.00 35.69 211 LEU A C 1
ATOM 1680 O O . LEU A 1 211 ? 11.309 39.490 -31.212 1.00 35.69 211 LEU A O 1
ATOM 1684 N N . GLU A 1 212 ? 9.672 39.067 -32.578 1.00 33.44 212 GLU A N 1
ATOM 1685 C CA . GLU A 1 212 ? 8.758 39.009 -33.745 1.00 33.44 212 GLU A CA 1
ATOM 1686 C C . GLU A 1 212 ? 7.392 38.341 -33.373 1.00 33.44 212 GLU A C 1
ATOM 1688 O O . GLU A 1 212 ? 6.647 38.905 -32.572 1.00 33.44 212 GLU A O 1
ATOM 1693 N N . THR A 1 213 ? 7.063 37.172 -33.943 1.00 33.50 213 THR A N 1
ATOM 1694 C CA . THR A 1 213 ? 5.756 36.481 -34.072 1.00 33.50 213 THR A CA 1
ATOM 1695 C C . THR A 1 213 ? 5.944 34.950 -33.865 1.00 33.50 213 THR A C 1
ATOM 1697 O O . THR A 1 213 ? 7.078 34.481 -33.913 1.00 33.50 213 THR A O 1
ATOM 1700 N N . ASP A 1 214 ? 4.980 34.077 -33.532 1.00 31.59 214 ASP A N 1
ATOM 1701 C CA . ASP A 1 214 ? 3.655 33.817 -34.130 1.00 31.59 214 ASP A CA 1
ATOM 1702 C C . ASP A 1 214 ? 2.755 32.910 -33.241 1.00 31.59 214 ASP A C 1
ATOM 1704 O O . ASP A 1 214 ? 3.213 32.266 -32.293 1.00 31.59 214 ASP A O 1
ATOM 1708 N N . ASP A 1 215 ? 1.466 32.838 -33.590 1.00 32.28 215 ASP A N 1
ATOM 1709 C CA . ASP A 1 215 ? 0.405 32.048 -32.943 1.00 32.28 215 ASP A CA 1
ATOM 1710 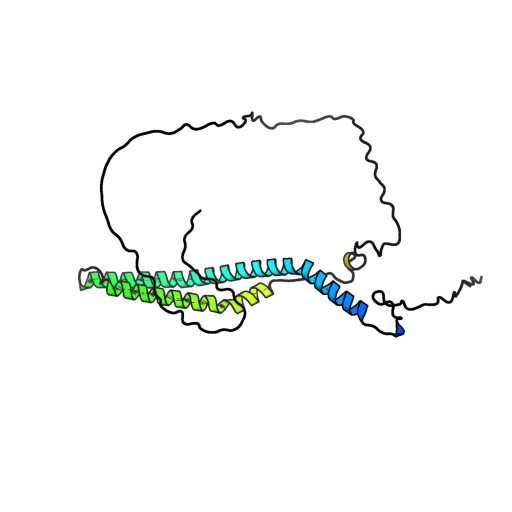C C . ASP A 1 215 ? 0.528 30.515 -33.078 1.00 32.28 215 ASP A C 1
ATOM 1712 O O . ASP A 1 215 ? 0.830 29.993 -34.150 1.00 32.28 215 ASP A O 1
ATOM 1716 N N . CYS A 1 216 ? 0.072 29.775 -32.052 1.00 28.17 216 CYS A N 1
ATOM 1717 C CA . CYS A 1 216 ? -0.657 28.515 -32.282 1.00 28.17 216 CYS A CA 1
ATOM 1718 C C . CYS A 1 216 ? -1.570 28.109 -31.105 1.00 28.17 216 CYS A C 1
ATOM 1720 O O . CYS A 1 216 ? -1.251 27.231 -30.301 1.00 28.17 216 CYS A O 1
ATOM 1722 N N . ALA A 1 217 ? -2.758 28.712 -31.030 1.00 33.59 217 ALA A N 1
ATOM 1723 C CA . ALA A 1 217 ? -3.847 28.224 -30.187 1.00 33.59 217 ALA A CA 1
ATOM 1724 C C . ALA A 1 217 ? -4.896 27.478 -31.033 1.00 33.59 217 ALA A C 1
ATOM 1726 O O . ALA A 1 217 ? -5.801 28.118 -31.561 1.00 33.59 217 ALA A O 1
ATOM 1727 N N . SER A 1 218 ? -4.806 26.140 -31.151 1.00 32.22 218 SER A N 1
ATOM 1728 C CA . SER A 1 218 ? -5.944 25.232 -31.459 1.00 32.22 218 SER A CA 1
ATOM 1729 C C . SER A 1 218 ? -5.541 23.751 -31.587 1.00 32.22 218 SER A C 1
ATOM 1731 O O . SER A 1 218 ? -5.146 23.316 -32.663 1.00 32.22 218 SER A O 1
ATOM 1733 N N . ALA A 1 219 ? -5.743 22.936 -30.540 1.00 32.00 219 ALA A N 1
ATOM 1734 C CA . ALA A 1 219 ? -5.762 21.464 -30.669 1.00 32.00 219 ALA A CA 1
ATOM 1735 C C . ALA A 1 219 ? -6.510 20.725 -29.533 1.00 32.00 219 ALA A C 1
ATOM 1737 O O . ALA A 1 219 ? -6.105 19.651 -29.093 1.00 32.00 219 ALA A O 1
ATOM 1738 N N . ALA A 1 220 ? -7.640 21.251 -29.052 1.00 37.62 220 ALA A N 1
ATOM 1739 C CA . ALA A 1 220 ? -8.522 20.465 -28.188 1.00 37.62 220 ALA A CA 1
ATOM 1740 C C . ALA A 1 220 ? -9.420 19.536 -29.031 1.00 37.62 220 ALA A C 1
ATOM 1742 O O . ALA A 1 220 ? -10.441 19.998 -29.554 1.00 37.62 220 ALA A O 1
ATOM 1743 N N . ARG A 1 221 ? -9.074 18.236 -29.138 1.00 36.53 221 ARG A N 1
ATOM 1744 C CA . ARG A 1 221 ? -10.043 17.117 -29.279 1.00 36.53 221 ARG A CA 1
ATOM 1745 C C . ARG A 1 221 ? -9.418 15.699 -29.271 1.00 36.53 221 ARG A C 1
ATOM 1747 O O . ARG A 1 221 ? -8.875 15.253 -30.267 1.00 36.53 221 ARG A O 1
ATOM 1754 N N . ARG A 1 222 ? -9.705 14.970 -28.181 1.00 38.38 222 ARG A N 1
ATOM 1755 C CA . ARG A 1 222 ? -10.177 13.562 -28.124 1.00 38.38 222 ARG A CA 1
ATOM 1756 C C . ARG A 1 222 ? -9.336 12.440 -28.775 1.00 38.38 222 ARG A C 1
ATOM 1758 O O . ARG A 1 222 ? -9.478 12.180 -29.962 1.00 38.38 222 ARG A O 1
ATOM 1765 N N . HIS A 1 223 ? -8.745 11.595 -27.926 1.00 34.88 223 HIS A N 1
ATOM 1766 C CA . HIS A 1 223 ? -8.723 10.135 -28.126 1.00 34.88 223 HIS A CA 1
ATOM 1767 C C . HIS A 1 223 ? -9.170 9.411 -26.834 1.00 34.88 223 HIS A C 1
ATOM 1769 O O . HIS A 1 223 ? -9.076 10.010 -25.760 1.00 34.88 223 HIS A O 1
ATOM 1775 N N . PRO A 1 224 ? -9.757 8.198 -26.919 1.00 39.38 224 PRO A N 1
ATOM 1776 C CA . PRO A 1 224 ? -10.523 7.611 -25.818 1.00 39.38 224 PRO A CA 1
ATOM 1777 C C . PRO A 1 224 ? -9.690 6.705 -24.899 1.00 39.38 224 PRO A C 1
ATOM 1779 O O . PRO A 1 224 ? -8.924 5.868 -25.369 1.00 39.38 224 PRO A O 1
ATOM 1782 N N . CYS A 1 225 ? -9.932 6.788 -23.589 1.00 31.61 225 CYS A N 1
ATOM 1783 C CA . CYS A 1 225 ? -9.502 5.754 -22.649 1.00 31.61 225 CYS A CA 1
ATOM 1784 C C . CYS A 1 225 ? -10.392 4.514 -22.806 1.00 31.61 225 CYS A C 1
ATOM 1786 O O . CYS A 1 225 ? -11.598 4.581 -22.563 1.00 31.61 225 CYS A O 1
ATOM 1788 N N . THR A 1 226 ? -9.811 3.371 -23.165 1.00 35.59 226 THR A N 1
ATOM 1789 C CA . THR A 1 226 ? -10.485 2.072 -23.054 1.00 35.59 226 THR A CA 1
ATOM 1790 C C . THR A 1 226 ? -10.554 1.668 -21.584 1.00 35.59 226 THR A C 1
ATOM 1792 O O . THR A 1 226 ? -9.560 1.220 -21.013 1.00 35.59 226 THR A O 1
ATOM 1795 N N . ALA A 1 227 ? -11.720 1.844 -20.965 1.00 34.50 227 ALA A N 1
ATOM 1796 C CA . ALA A 1 227 ? -11.967 1.391 -19.604 1.00 34.50 227 ALA A CA 1
ATOM 1797 C C . ALA A 1 227 ? -12.069 -0.142 -19.563 1.00 34.50 227 ALA A C 1
ATOM 1799 O O . ALA A 1 227 ? -13.014 -0.719 -20.101 1.00 34.50 227 ALA A O 1
ATOM 1800 N N . ALA A 1 228 ? -11.121 -0.795 -18.890 1.00 34.44 228 ALA A N 1
ATOM 1801 C CA . ALA A 1 228 ? -11.350 -2.128 -18.354 1.00 34.44 228 ALA A CA 1
ATOM 1802 C C . ALA A 1 228 ? -12.149 -1.967 -17.053 1.00 34.44 228 ALA A C 1
ATOM 1804 O O . ALA A 1 228 ? -11.662 -1.362 -16.099 1.00 34.44 228 ALA A O 1
ATOM 1805 N N . PHE A 1 229 ? -13.387 -2.461 -17.037 1.00 30.48 229 PHE A N 1
ATOM 1806 C CA . PHE A 1 229 ? -14.190 -2.522 -15.818 1.00 30.48 229 PHE A CA 1
ATOM 1807 C C . PHE A 1 229 ? -13.540 -3.491 -14.824 1.00 30.48 229 PHE A C 1
ATOM 1809 O O . PHE A 1 229 ? -13.334 -4.661 -15.143 1.00 30.48 229 PHE A O 1
ATOM 1816 N N . PHE A 1 230 ? -13.290 -3.014 -13.609 1.00 31.38 230 PHE A N 1
ATOM 1817 C CA . PHE A 1 230 ? -13.214 -3.857 -12.424 1.00 31.38 230 PHE A CA 1
ATOM 1818 C C . PHE A 1 230 ? -14.009 -3.153 -11.325 1.00 31.38 230 PHE A C 1
ATOM 1820 O O . PHE A 1 230 ? -13.835 -1.950 -11.115 1.00 31.38 230 PHE A O 1
ATOM 1827 N N . GLU A 1 231 ? -14.954 -3.865 -10.718 1.00 36.38 231 GLU A N 1
ATOM 1828 C CA . GLU A 1 231 ? -15.910 -3.269 -9.787 1.00 36.38 231 GLU A CA 1
ATOM 1829 C C . GLU A 1 231 ? -15.282 -2.929 -8.428 1.00 36.38 231 GLU A C 1
ATOM 1831 O O . GLU A 1 231 ? -14.395 -3.617 -7.933 1.00 36.38 231 GLU A O 1
ATOM 1836 N N . GLU A 1 232 ? -15.802 -1.839 -7.863 1.00 41.38 232 GLU A N 1
ATOM 1837 C CA . GLU A 1 232 ? -15.741 -1.413 -6.461 1.00 41.38 232 GLU A CA 1
ATOM 1838 C C . GLU A 1 232 ? -14.362 -1.286 -5.775 1.00 41.38 232 GLU A C 1
ATOM 1840 O O . GLU A 1 232 ? -13.818 -2.210 -5.179 1.00 41.38 232 GLU A O 1
ATOM 1845 N N . GLY A 1 233 ? -13.895 -0.030 -5.682 1.00 46.22 233 GLY A N 1
ATOM 1846 C CA . GLY A 1 233 ? -13.177 0.423 -4.483 1.00 46.22 233 GLY A CA 1
ATOM 1847 C C . GLY A 1 233 ? -11.677 0.695 -4.606 1.00 46.22 233 GLY A C 1
ATOM 1848 O O . GLY A 1 233 ? -10.921 0.288 -3.728 1.00 46.22 233 GLY A O 1
ATOM 1849 N N . SER A 1 234 ? -11.221 1.444 -5.618 1.00 35.09 234 SER A N 1
ATOM 1850 C CA . SER A 1 234 ? -9.846 1.971 -5.622 1.00 35.09 234 SER A CA 1
ATOM 1851 C C . SER A 1 234 ? -9.746 3.396 -6.166 1.00 35.09 234 SER A C 1
ATOM 1853 O O . SER A 1 234 ? -10.445 3.777 -7.104 1.00 35.09 234 SER A O 1
ATOM 1855 N N . ALA A 1 235 ? -8.877 4.201 -5.552 1.00 36.62 235 ALA A N 1
ATOM 1856 C CA . ALA A 1 235 ? -8.638 5.583 -5.947 1.00 36.62 235 ALA A CA 1
ATOM 1857 C C . ALA A 1 235 ? -7.763 5.650 -7.209 1.00 36.62 235 ALA A C 1
ATOM 1859 O O . ALA A 1 235 ? -6.680 5.065 -7.256 1.00 36.62 235 ALA A O 1
ATOM 1860 N N . CYS A 1 236 ? -8.191 6.426 -8.207 1.00 27.81 236 CYS A N 1
ATOM 1861 C CA . CYS A 1 236 ? -7.387 6.704 -9.395 1.00 27.81 236 CYS A CA 1
ATOM 1862 C C . CYS A 1 236 ? -6.115 7.484 -9.028 1.00 27.81 236 CYS A C 1
ATOM 1864 O O . CYS A 1 236 ? -6.159 8.699 -8.837 1.00 27.81 236 CYS A O 1
ATOM 1866 N N . VAL A 1 237 ? -4.968 6.805 -8.992 1.00 39.41 237 VAL A N 1
ATOM 1867 C CA . VAL A 1 237 ? -3.658 7.466 -8.976 1.00 39.41 237 VAL A CA 1
ATOM 1868 C C . VAL A 1 237 ? -3.235 7.721 -10.421 1.00 39.41 237 VAL A C 1
ATOM 1870 O O . VAL A 1 237 ? -2.615 6.877 -11.065 1.00 39.41 237 VAL A O 1
ATOM 1873 N N . CYS A 1 238 ? -3.580 8.898 -10.942 1.00 32.38 238 CYS A N 1
ATOM 1874 C CA . CYS A 1 238 ? -3.003 9.388 -12.190 1.00 32.38 238 CYS A CA 1
ATOM 1875 C C . CYS A 1 238 ? -1.519 9.703 -11.966 1.00 32.38 238 CYS A C 1
ATOM 1877 O O . CYS A 1 238 ? -1.183 10.719 -11.357 1.00 32.38 238 CYS A O 1
ATOM 1879 N N . ALA A 1 239 ? -0.632 8.852 -12.478 1.00 34.12 239 ALA A N 1
ATOM 1880 C CA . ALA A 1 239 ? 0.783 9.175 -12.605 1.00 34.12 239 ALA A CA 1
ATOM 1881 C C . ALA A 1 239 ? 0.970 10.159 -13.773 1.00 34.12 239 ALA A C 1
ATOM 1883 O O . ALA A 1 239 ? 1.170 9.753 -14.915 1.00 34.12 239 ALA A O 1
ATOM 1884 N N . CYS A 1 240 ? 0.864 11.457 -13.486 1.00 33.69 240 CYS A N 1
ATOM 1885 C CA . CYS A 1 240 ? 1.367 12.495 -14.380 1.00 33.69 240 CYS A CA 1
ATOM 1886 C C . CYS A 1 240 ? 2.851 12.727 -14.084 1.00 33.69 240 CYS A C 1
ATOM 1888 O O . CYS A 1 240 ? 3.206 13.033 -12.944 1.00 33.69 240 CYS A O 1
ATOM 1890 N N . ASP A 1 241 ? 3.698 12.632 -15.109 1.00 42.59 241 ASP A N 1
ATOM 1891 C CA . ASP A 1 241 ? 5.078 13.112 -15.048 1.00 42.59 241 ASP A CA 1
ATOM 1892 C C . ASP A 1 241 ? 5.117 14.591 -14.632 1.00 42.59 241 ASP A C 1
ATOM 1894 O O . ASP A 1 241 ? 4.403 15.428 -15.189 1.00 42.59 241 ASP A O 1
ATOM 1898 N N . GLY A 1 242 ? 5.957 14.924 -13.650 1.00 32.81 242 GLY A N 1
ATOM 1899 C CA . GLY A 1 242 ? 5.999 16.272 -13.087 1.00 32.81 242 GLY A CA 1
ATOM 1900 C C . GLY A 1 242 ? 7.104 16.462 -12.055 1.00 32.81 242 GLY A C 1
ATOM 1901 O O . GLY A 1 242 ? 6.873 16.364 -10.854 1.00 32.81 242 GLY A O 1
ATOM 1902 N N . LEU A 1 243 ? 8.313 16.776 -12.526 1.00 41.84 243 LEU A N 1
ATOM 1903 C CA . LEU A 1 243 ? 9.400 17.271 -11.679 1.00 41.84 243 LEU A CA 1
ATOM 1904 C C . LEU A 1 243 ? 9.000 18.588 -10.992 1.00 41.84 243 LEU A C 1
ATOM 1906 O O . LEU A 1 243 ? 8.924 19.626 -11.646 1.00 41.84 2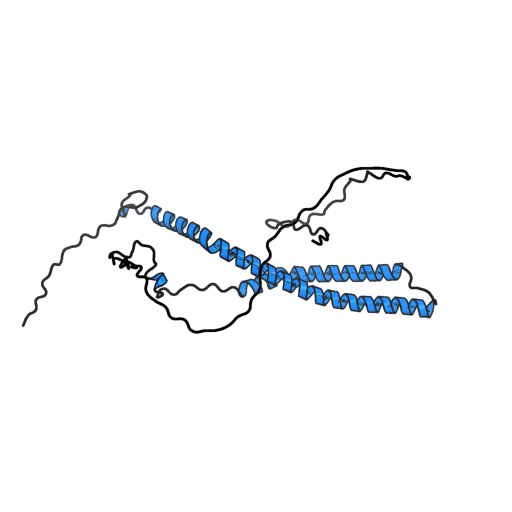43 LEU A O 1
ATOM 1910 N N . CYS A 1 244 ? 8.880 18.573 -9.664 1.00 29.22 244 CYS A N 1
ATOM 1911 C CA . CYS A 1 244 ? 8.957 19.779 -8.838 1.00 29.22 244 CYS A CA 1
ATOM 1912 C C . CYS A 1 244 ? 10.144 19.675 -7.872 1.00 29.22 244 CYS A C 1
ATOM 1914 O O . CYS A 1 244 ? 10.025 19.149 -6.769 1.00 29.22 244 CYS A O 1
ATOM 1916 N N . LEU A 1 245 ? 11.299 20.207 -8.287 1.00 33.38 245 LEU A N 1
ATOM 1917 C CA . LEU A 1 245 ? 12.379 20.555 -7.361 1.00 33.38 245 LEU A CA 1
ATOM 1918 C C . LEU A 1 245 ? 12.074 21.914 -6.709 1.00 33.38 245 LEU A C 1
ATOM 1920 O O . LEU A 1 245 ? 12.417 22.946 -7.292 1.00 33.38 245 LEU A O 1
ATOM 1924 N N . ARG A 1 246 ? 11.478 21.895 -5.511 1.00 31.56 246 ARG A N 1
ATOM 1925 C CA . ARG A 1 246 ?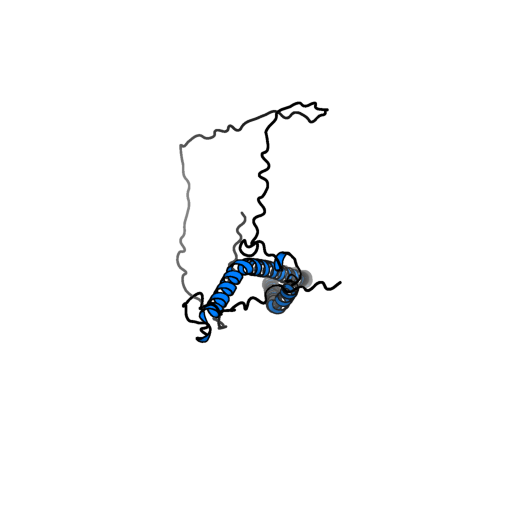 11.819 22.707 -4.316 1.00 31.56 246 ARG A CA 1
ATOM 1926 C C . ARG A 1 246 ? 10.704 22.682 -3.276 1.00 31.56 246 ARG A C 1
ATOM 1928 O O . ARG A 1 246 ? 9.539 22.868 -3.676 1.00 31.56 246 ARG A O 1
#

Sequence (246 aa):
MLIKNTRNNKQVKIMDPDCAICSQPATAKCECEANGLTVAVRQAEQRMMTGLYNDIRTWVRGHAQDYILSYFSVLTTRRKEEHASQIHRITERAAYYYNARPHPSEISHADAELKRGIDEDWRASVQRYPEVLEYFFSLVELTLPPDDDPGVRDPPLSALGGGGRKAPRERERIERGSTPAIADASVDRRQRRIGTPAGEGHRERRDTGKLETDDCASAARRHPCTAAFFEEGSACVCACDGLCLR

Solvent-accessible surface area (backbone atoms only — not comparable to full-atom values): 16853 Å² total; per-residue (Å²): 136,86,85,79,86,83,74,80,89,70,84,76,81,84,73,82,65,52,39,95,85,78,65,47,51,59,90,69,70,74,60,62,64,64,52,50,50,55,52,50,50,55,54,48,46,59,70,62,47,50,61,55,55,50,52,50,53,53,51,41,51,50,55,40,50,52,51,42,52,55,54,44,50,55,56,50,49,53,51,51,52,54,48,52,54,48,54,48,52,49,39,52,51,23,39,72,79,65,73,38,77,53,58,69,70,61,53,54,50,53,51,52,51,49,49,54,52,48,56,49,49,48,53,61,43,61,69,47,47,66,64,44,44,51,53,50,54,71,70,64,83,84,84,77,84,58,82,83,37,62,68,66,68,61,49,95,58,90,78,77,70,87,65,90,74,77,76,80,79,77,75,84,73,90,75,90,79,84,84,88,87,81,88,80,89,83,82,91,78,86,85,85,82,89,86,87,89,85,79,91,82,88,90,85,84,89,82,91,82,88,87,89,89,85,89,86,90,84,83,93,76,89,83,84,84,83,80,78,89,75,85,86,89,80,82,86,78,81,86,70,91,75,92,77,95,125

Radius of gyration: 39.67 Å; Cα contacts (8 Å, |Δi|>4): 75; chains: 1; bounding box: 74×79×120 Å

Nearest PDB structures (foldseek):
  6c04-assembly1_D  TM=3.996E-01  e=5.279E+00  Mycobacterium tuberculosis

Foldseek 3Di:
DDPPPPDDPDPDPDAAAADPPPRHGVVVVDCVVVVVVVVVVVVVCCVPCVVVVVVLVVVLVVQLVVVLVVQLVVQLVVLVVVLVVVLVVQQVVCCVPPVDGRDPVSNVVSVVVSVVSSVVSNVVSVVCSVVSSVVSSVPDDDDDDDCPDCCNVPPPPPPVPPDDDPDPPPPPDDDDDDDDDDDDDDDDDDDDDDDDDDDDDDDDDDDDDDDDDDDDPDDDDDDDDDDDDDDDDDDDDPPDDDDDDD

Mean predicted aligned error: 18.84 Å

Secondary structure (DSSP, 8-state):
---------------PPPPTTT---GGG---HHHHHHHHHHHHHHHHHHHHHHHHHHHHHHHHHHHHHHHHHHHHHHHHHHHHHHHHHHHHHHHHHHHSSPPPHHHHHHHHHHHHHHHHHHHHHHHTTHHHHHHHHHHT---PPPPTT-HHHHS-S-TTS--S--------------------------------------------------------------------S--------------